Protein AF-H8LLJ4-F1 (afdb_monomer)

Organism: NCBI:txid1105109

Radius of gyration: 16.68 Å; Cα contacts (8 Å, |Δi|>4): 394; chains: 1; bounding box: 49×35×38 Å

Solvent-accessible surface area (backbone atoms only — not comparable to full-atom values): 10011 Å² total; per-residue (Å²): 126,86,85,81,79,80,86,88,78,86,79,82,69,77,76,62,90,46,77,50,79,44,83,41,81,44,58,49,96,88,64,50,70,44,44,60,31,40,39,32,40,38,46,51,51,32,31,36,29,42,66,90,71,47,76,45,59,30,56,53,49,52,27,54,48,69,62,71,56,35,60,67,71,76,48,67,54,71,50,74,42,65,29,21,40,51,88,64,47,71,60,74,82,90,49,89,65,53,33,46,32,46,29,28,38,37,77,15,34,42,31,35,41,37,29,38,28,79,68,47,67,50,87,49,40,79,32,59,19,29,30,58,57,92,90,40,64,27,33,41,50,26,25,17,38,55,48,55,50,51,52,52,50,16,54,76,58,75,33,51,78,46,66,79,43,80,70,78,94,81,46,80,35,85,76,49,109

Nearest PDB structures (foldseek):
  4lq8-assembly1_A  TM=7.332E-01  e=1.056E-06  Rickettsia rickettsii
  4lq8-assembly2_B  TM=7.428E-01  e=1.544E-06  Rickettsia rickettsii

Structure (mmCIF, N/CA/C/O backbone):
data_AF-H8LLJ4-F1
#
_entry.id   AF-H8LLJ4-F1
#
loop_
_atom_site.group_PDB
_atom_site.id
_atom_site.type_symbol
_atom_site.label_atom_id
_atom_site.label_alt_id
_atom_site.label_comp_id
_atom_site.label_asym_id
_atom_site.label_entity_id
_atom_site.label_seq_id
_atom_site.pdbx_PDB_ins_code
_atom_site.Cartn_x
_atom_site.Cartn_y
_atom_site.Cartn_z
_atom_site.occupancy
_atom_site.B_iso_or_equiv
_atom_site.auth_seq_id
_atom_site.auth_comp_id
_atom_site.auth_asym_id
_atom_site.auth_atom_id
_atom_site.pdbx_PDB_model_num
ATOM 1 N N . MET A 1 1 ? -21.063 3.146 9.830 1.00 27.91 1 MET A N 1
ATOM 2 C CA . MET A 1 1 ? -21.845 3.835 8.768 1.00 27.91 1 MET A CA 1
ATOM 3 C C . MET A 1 1 ? -21.549 3.166 7.422 1.00 27.91 1 MET A C 1
ATOM 5 O O . MET A 1 1 ? -20.383 3.081 7.063 1.00 27.91 1 MET A O 1
ATOM 9 N N . ILE A 1 2 ? -22.554 2.618 6.725 1.00 24.45 2 ILE A N 1
ATOM 10 C CA . ILE A 1 2 ? -22.401 2.095 5.352 1.00 24.45 2 ILE A CA 1
ATOM 11 C C . ILE A 1 2 ? -22.453 3.309 4.421 1.00 24.45 2 ILE A C 1
ATOM 13 O O . ILE A 1 2 ? -23.484 3.976 4.357 1.00 24.45 2 ILE A O 1
ATOM 17 N N . PHE A 1 3 ? -21.351 3.643 3.751 1.00 27.77 3 PHE A N 1
ATOM 18 C CA . PHE A 1 3 ? -21.313 4.797 2.852 1.00 27.77 3 PHE A CA 1
ATOM 19 C C . PHE A 1 3 ? -21.836 4.415 1.464 1.00 27.77 3 PHE A C 1
ATOM 21 O O . PHE A 1 3 ? -21.086 3.967 0.603 1.00 27.77 3 PHE A O 1
ATOM 28 N N . ASN A 1 4 ? -23.133 4.637 1.244 1.00 27.48 4 ASN A N 1
ATOM 29 C CA . ASN A 1 4 ? -23.688 4.853 -0.091 1.00 27.48 4 ASN A CA 1
ATOM 30 C C . ASN A 1 4 ? -23.562 6.350 -0.403 1.00 27.48 4 ASN A C 1
ATOM 32 O O . ASN A 1 4 ? -24.359 7.145 0.087 1.00 27.48 4 ASN A O 1
ATOM 36 N N . SER A 1 5 ? -22.558 6.753 -1.184 1.00 31.20 5 SER A N 1
ATOM 37 C CA . SER A 1 5 ? -22.411 8.148 -1.620 1.00 31.20 5 SER A CA 1
ATOM 38 C C . SER A 1 5 ? -22.932 8.312 -3.048 1.00 31.20 5 SER A C 1
ATOM 40 O O . SER A 1 5 ? -22.301 7.888 -4.016 1.00 31.20 5 SER A O 1
ATOM 42 N N . THR A 1 6 ? -24.102 8.940 -3.177 1.00 31.05 6 THR A N 1
ATOM 43 C CA . THR A 1 6 ? -24.534 9.610 -4.408 1.00 31.05 6 THR A CA 1
ATOM 44 C C . THR A 1 6 ? -23.785 10.937 -4.508 1.00 31.05 6 THR A C 1
ATOM 46 O O . THR A 1 6 ? -23.830 11.740 -3.581 1.00 31.05 6 THR A O 1
ATOM 49 N N . GLY A 1 7 ? -23.065 11.133 -5.613 1.00 40.44 7 GLY A N 1
ATOM 50 C CA . GLY A 1 7 ? -22.015 12.137 -5.773 1.00 40.44 7 GLY A CA 1
ATOM 51 C C . GLY A 1 7 ? -22.333 13.584 -5.365 1.00 40.44 7 GLY A C 1
ATOM 52 O O . GLY A 1 7 ? -23.455 14.066 -5.511 1.00 40.44 7 GLY A O 1
ATOM 53 N N . LYS A 1 8 ? -21.237 14.278 -5.008 1.00 34.50 8 LYS A N 1
ATOM 54 C CA . LYS A 1 8 ? -21.055 15.701 -4.640 1.00 34.50 8 LYS A CA 1
ATOM 55 C C . LYS A 1 8 ? -20.985 16.010 -3.139 1.00 34.50 8 LYS A C 1
ATOM 57 O O . LYS A 1 8 ? -21.656 16.913 -2.659 1.00 34.50 8 LYS A O 1
ATOM 62 N N . GLU A 1 9 ? -20.033 15.393 -2.447 1.00 33.62 9 GLU A N 1
ATOM 63 C CA . GLU A 1 9 ? -19.434 15.997 -1.251 1.00 33.62 9 GLU A CA 1
ATOM 64 C C . GLU A 1 9 ? -17.958 16.295 -1.535 1.00 33.62 9 GLU A C 1
ATOM 66 O O . GLU A 1 9 ? -17.176 15.416 -1.903 1.00 33.62 9 GLU A O 1
ATOM 71 N N . LYS A 1 10 ? -17.587 17.578 -1.452 1.00 28.50 10 LYS A N 1
ATOM 72 C CA . LYS A 1 10 ? -16.210 18.048 -1.619 1.00 28.50 10 LYS A CA 1
ATOM 73 C C . LYS A 1 10 ? -15.554 17.998 -0.239 1.00 28.50 10 LYS A C 1
ATOM 75 O O . LYS A 1 10 ? -15.556 18.986 0.487 1.00 28.50 10 LYS A O 1
ATOM 80 N N . PHE A 1 11 ? -15.052 16.828 0.143 1.00 33.53 11 PHE A N 1
ATOM 81 C CA . PHE A 1 11 ? -14.255 16.687 1.358 1.00 33.53 11 PHE A CA 1
ATOM 82 C C . PHE A 1 11 ? -12.934 17.445 1.172 1.00 33.53 11 PHE A C 1
ATOM 84 O O . PHE A 1 11 ? -12.142 17.125 0.284 1.00 33.53 11 PHE A O 1
ATOM 91 N N . ILE A 1 12 ? -12.727 18.495 1.970 1.00 33.72 12 ILE A N 1
ATOM 92 C CA . ILE A 1 12 ? -11.444 19.194 2.063 1.00 33.72 12 ILE A CA 1
ATOM 93 C C . ILE A 1 12 ? -10.602 18.391 3.050 1.00 33.72 12 ILE A C 1
ATOM 95 O O . ILE A 1 12 ? -10.796 18.489 4.257 1.00 33.72 12 ILE A O 1
ATOM 99 N N . PHE A 1 13 ? -9.701 17.559 2.537 1.00 42.31 13 PHE A N 1
ATOM 100 C CA . PHE A 1 13 ? -8.723 16.868 3.372 1.00 42.31 13 PHE A CA 1
ATOM 101 C C . PHE A 1 13 ? -7.589 17.835 3.705 1.00 42.31 13 PHE A C 1
ATOM 103 O O . PHE A 1 13 ? -6.977 18.399 2.797 1.00 42.31 13 PHE A O 1
ATOM 110 N N . SER A 1 14 ? -7.315 18.042 4.991 1.00 48.19 14 SER A N 1
ATOM 111 C CA . SER A 1 14 ? -6.151 18.810 5.430 1.00 48.19 14 SER A CA 1
ATOM 112 C C . SER A 1 14 ? -4.865 18.056 5.094 1.00 48.19 14 SER A C 1
ATOM 114 O O . SER A 1 14 ? -4.798 16.833 5.240 1.00 48.19 14 SER A O 1
ATOM 116 N N . GLU A 1 15 ? -3.840 18.786 4.653 1.00 59.44 15 GLU A N 1
ATOM 117 C CA . GLU A 1 15 ? -2.471 18.268 4.593 1.00 59.44 15 GLU A CA 1
ATOM 118 C C . GLU A 1 15 ? -2.044 17.733 5.971 1.00 59.44 15 GLU A C 1
ATOM 120 O O . GLU A 1 15 ? -2.528 18.225 7.000 1.00 59.44 15 GLU A O 1
ATOM 125 N N . PRO A 1 16 ? -1.172 16.711 6.024 1.00 61.28 16 PRO A N 1
ATOM 126 C CA . PRO A 1 16 ? -0.742 16.146 7.291 1.00 61.28 16 PRO A CA 1
ATOM 127 C C . PRO A 1 16 ? -0.041 17.209 8.135 1.00 61.28 16 PRO A C 1
ATOM 129 O O . PRO A 1 16 ? 0.817 17.948 7.658 1.00 61.28 16 PRO A O 1
ATOM 132 N N . THR A 1 17 ? -0.394 17.266 9.419 1.00 57.59 17 THR A N 1
ATOM 133 C CA . THR A 1 17 ? 0.082 18.305 10.343 1.00 57.59 17 THR A CA 1
ATOM 134 C C . THR A 1 17 ? 1.596 18.241 10.562 1.00 57.59 17 THR A C 1
ATOM 136 O O . THR A 1 17 ? 2.230 19.262 10.834 1.00 57.59 17 THR A O 1
ATOM 139 N N . LYS A 1 18 ? 2.190 17.048 10.429 1.00 62.34 18 LYS A N 1
ATOM 140 C CA . LYS A 1 18 ? 3.635 16.812 10.486 1.00 62.34 18 LYS A CA 1
ATOM 141 C C . LYS A 1 18 ? 4.037 15.736 9.486 1.00 62.34 18 LYS A C 1
ATOM 143 O O . LYS A 1 18 ? 3.425 14.671 9.427 1.00 62.34 18 LYS A O 1
ATOM 148 N N . LEU A 1 19 ? 5.108 16.024 8.750 1.00 73.00 19 LEU A N 1
ATOM 149 C CA . LEU A 1 19 ? 5.713 15.144 7.759 1.00 73.00 19 LEU A CA 1
ATOM 150 C C . LEU A 1 19 ? 7.227 15.111 7.989 1.00 73.00 19 LEU A C 1
ATOM 152 O O . LEU A 1 19 ? 7.894 16.143 7.907 1.00 73.00 19 LEU A O 1
ATOM 156 N N . LYS A 1 20 ? 7.785 13.931 8.275 1.00 76.94 20 LYS A N 1
ATOM 157 C CA . LYS A 1 20 ? 9.242 13.723 8.295 1.00 76.94 20 LYS A CA 1
ATOM 158 C C . LYS A 1 20 ? 9.638 12.870 7.102 1.00 76.94 20 LYS A C 1
ATOM 160 O O . LYS A 1 20 ? 9.210 11.725 7.041 1.00 76.94 20 LYS A O 1
ATOM 165 N N . VAL A 1 21 ? 10.479 13.405 6.218 1.00 77.50 21 VAL A N 1
ATOM 166 C CA . VAL A 1 21 ? 10.919 12.729 4.988 1.00 77.50 21 VAL A CA 1
ATOM 167 C C . VAL A 1 21 ? 12.383 12.312 5.100 1.00 77.50 21 VAL A C 1
ATOM 169 O O . VAL A 1 21 ? 13.238 13.108 5.488 1.00 77.50 21 VAL A O 1
ATOM 172 N N . VAL A 1 22 ? 12.681 11.066 4.741 1.00 76.50 22 VAL A N 1
ATOM 173 C CA . VAL A 1 22 ? 14.039 10.529 4.603 1.00 76.50 22 VAL A CA 1
ATOM 174 C C . VAL A 1 22 ? 14.190 9.951 3.203 1.00 76.50 22 VAL A C 1
ATOM 176 O O . VAL A 1 22 ? 13.377 9.139 2.775 1.00 76.50 22 VAL A O 1
ATOM 179 N N . GLN A 1 23 ? 15.248 10.339 2.497 1.00 79.25 23 GLN A N 1
ATOM 180 C CA . GLN A 1 23 ? 15.573 9.772 1.190 1.00 79.25 23 GLN A CA 1
ATOM 181 C C . GLN A 1 23 ? 16.504 8.574 1.358 1.00 79.25 23 GLN A C 1
ATOM 183 O O . GLN A 1 23 ? 17.473 8.636 2.118 1.00 79.25 23 GLN A O 1
ATOM 188 N N . LYS A 1 24 ? 16.221 7.485 0.645 1.00 77.25 24 LYS A N 1
ATOM 189 C CA . LYS A 1 24 ? 17.065 6.289 0.618 1.00 77.25 24 LYS A CA 1
ATOM 190 C C . LYS A 1 24 ? 17.306 5.868 -0.821 1.00 77.25 24 LYS A C 1
ATOM 192 O O . LYS A 1 24 ? 16.363 5.733 -1.593 1.00 77.25 24 LYS A O 1
ATOM 197 N N . GLU A 1 25 ? 18.563 5.635 -1.174 1.00 78.44 25 GLU A N 1
ATOM 198 C CA . GLU A 1 25 ? 18.873 4.948 -2.424 1.00 78.44 25 GLU A CA 1
ATOM 199 C C . GLU A 1 25 ? 18.547 3.461 -2.285 1.00 78.44 25 GLU A C 1
ATOM 201 O O . GLU A 1 25 ? 18.876 2.835 -1.275 1.00 78.44 25 GLU A O 1
ATOM 206 N N . PHE A 1 26 ? 17.923 2.895 -3.312 1.00 75.31 26 PHE A N 1
ATOM 207 C CA . PHE A 1 26 ? 17.669 1.465 -3.414 1.00 75.31 26 PHE A CA 1
ATOM 208 C C . PHE A 1 26 ? 18.461 0.895 -4.594 1.00 75.31 26 PHE A C 1
ATOM 210 O O . PHE A 1 26 ? 18.468 1.459 -5.694 1.00 75.31 26 PHE A O 1
ATOM 217 N N . LYS A 1 27 ? 19.161 -0.211 -4.330 1.00 76.75 27 LYS A N 1
ATOM 218 C CA . LYS A 1 27 ? 19.989 -0.932 -5.294 1.00 76.75 27 LYS A CA 1
ATOM 219 C C . LYS A 1 27 ? 19.595 -2.407 -5.315 1.00 76.75 27 LYS A C 1
ATOM 221 O O . LYS A 1 27 ? 19.197 -2.929 -4.273 1.00 76.75 27 LYS A O 1
ATOM 226 N N . THR A 1 28 ? 19.730 -3.069 -6.464 1.00 70.44 28 THR A N 1
ATOM 227 C CA . THR A 1 28 ? 19.618 -4.536 -6.532 1.00 70.44 28 THR A CA 1
ATOM 228 C C . THR A 1 28 ? 20.783 -5.204 -5.794 1.00 70.44 28 THR A C 1
ATOM 230 O O . THR A 1 28 ? 21.782 -4.553 -5.477 1.00 70.44 28 THR A O 1
ATOM 233 N N . GLU A 1 29 ? 20.694 -6.516 -5.555 1.00 72.56 29 GLU A N 1
ATOM 234 C CA . GLU A 1 29 ? 21.812 -7.314 -5.016 1.00 72.56 29 GLU A CA 1
ATOM 235 C C . GLU A 1 29 ? 23.070 -7.215 -5.894 1.00 72.56 29 GLU A C 1
ATOM 237 O O . GLU A 1 29 ? 24.187 -7.179 -5.383 1.00 72.56 29 GLU A O 1
ATOM 242 N N . ASN A 1 30 ? 22.880 -7.051 -7.206 1.00 71.81 30 ASN A N 1
ATOM 243 C CA . ASN A 1 30 ? 23.941 -6.850 -8.194 1.00 71.81 30 ASN A CA 1
ATOM 244 C C . ASN A 1 30 ? 24.505 -5.411 -8.198 1.00 71.81 30 ASN A C 1
ATOM 246 O O . ASN A 1 30 ? 25.389 -5.090 -8.989 1.00 71.81 30 ASN A O 1
ATOM 250 N N . GLY A 1 31 ? 24.007 -4.527 -7.326 1.00 70.56 31 GLY A N 1
ATOM 251 C CA . GLY A 1 31 ? 24.512 -3.166 -7.134 1.00 70.56 31 GLY A CA 1
ATOM 252 C C . GLY A 1 31 ? 23.920 -2.101 -8.063 1.00 70.56 31 GLY A C 1
ATOM 253 O O . GLY A 1 31 ? 24.297 -0.932 -7.938 1.00 70.56 31 GLY A O 1
ATOM 254 N N . TYR A 1 32 ? 22.977 -2.455 -8.944 1.00 71.25 32 TYR A N 1
ATOM 255 C CA . TYR A 1 32 ? 22.340 -1.502 -9.859 1.00 71.25 32 TYR A CA 1
ATOM 256 C C . TYR A 1 32 ? 21.449 -0.524 -9.106 1.00 71.25 32 TYR A C 1
ATOM 258 O O . TYR A 1 32 ? 20.579 -0.936 -8.337 1.00 71.25 32 TYR A O 1
ATOM 266 N N . LYS A 1 33 ? 21.644 0.777 -9.341 1.00 73.81 33 LYS A N 1
ATOM 267 C CA . LYS A 1 33 ? 20.832 1.828 -8.728 1.00 73.81 33 LYS A CA 1
ATOM 268 C C . LYS A 1 33 ? 19.459 1.859 -9.386 1.00 73.81 33 LYS A C 1
ATOM 270 O O . LYS A 1 33 ? 19.292 2.326 -10.499 1.00 73.81 33 LYS A O 1
ATOM 275 N N . CYS A 1 34 ? 18.465 1.395 -8.647 1.00 71.25 34 CYS A N 1
ATOM 276 C CA . CYS A 1 34 ? 17.094 1.333 -9.131 1.00 71.25 34 CYS A CA 1
ATOM 277 C C . CYS A 1 34 ? 16.368 2.671 -8.938 1.00 71.25 34 CYS A C 1
ATOM 279 O O . CYS A 1 34 ? 15.486 3.015 -9.713 1.00 71.25 34 CYS A O 1
ATOM 281 N N . GLY A 1 35 ? 16.744 3.455 -7.923 1.00 77.75 35 GLY A N 1
ATOM 282 C CA . GLY A 1 35 ? 16.206 4.800 -7.731 1.00 77.75 35 GLY A CA 1
ATOM 283 C C . GLY A 1 35 ? 16.275 5.292 -6.290 1.00 77.75 35 GLY A C 1
ATOM 284 O O . GLY A 1 35 ? 17.013 4.754 -5.460 1.00 77.75 35 GLY A O 1
ATOM 285 N N . ILE A 1 36 ? 15.505 6.345 -6.011 1.00 82.19 36 ILE A N 1
ATOM 286 C CA . ILE A 1 36 ? 15.365 6.945 -4.682 1.00 82.19 36 ILE A CA 1
ATOM 287 C C . ILE A 1 36 ? 13.972 6.624 -4.158 1.00 82.19 36 ILE A C 1
ATOM 289 O O . ILE A 1 36 ? 12.975 6.881 -4.827 1.00 82.19 36 ILE A O 1
ATOM 293 N N . VAL A 1 37 ? 13.920 6.091 -2.946 1.00 84.19 37 VAL A N 1
ATOM 294 C CA . VAL A 1 37 ? 12.689 5.861 -2.199 1.00 84.19 37 VAL A CA 1
ATOM 295 C C . VAL A 1 37 ? 12.576 6.934 -1.123 1.00 84.19 37 VAL A C 1
ATOM 297 O O . VAL A 1 37 ? 13.537 7.188 -0.388 1.00 84.19 37 VAL A O 1
ATOM 300 N N . LEU A 1 38 ? 11.411 7.568 -1.027 1.00 84.81 38 LEU A N 1
ATOM 301 C CA . LEU A 1 38 ? 11.101 8.513 0.040 1.00 84.81 38 LEU A CA 1
ATOM 302 C C . LEU A 1 38 ? 10.369 7.772 1.152 1.00 84.81 38 LEU A C 1
ATOM 304 O O . LEU A 1 38 ? 9.368 7.104 0.915 1.00 84.81 38 LEU A O 1
ATOM 308 N N . GLU A 1 39 ? 10.881 7.885 2.366 1.00 86.44 39 GLU A N 1
ATOM 309 C CA . GLU A 1 39 ? 10.244 7.373 3.568 1.00 86.44 39 GLU A CA 1
ATOM 310 C C . GLU A 1 39 ? 9.682 8.535 4.372 1.00 86.44 39 GLU A C 1
ATOM 312 O O . GLU A 1 39 ? 10.423 9.397 4.840 1.00 86.44 39 GLU A O 1
ATOM 317 N N . GLU A 1 40 ? 8.372 8.527 4.550 1.00 88.06 40 GLU A N 1
ATOM 318 C CA . GLU A 1 40 ? 7.615 9.546 5.250 1.00 88.06 40 GLU A CA 1
ATOM 319 C C . GLU A 1 40 ? 7.053 8.980 6.552 1.00 88.06 40 GLU A C 1
ATOM 321 O O . GLU A 1 40 ? 6.558 7.854 6.593 1.00 88.06 40 GLU A O 1
ATOM 326 N N . THR A 1 41 ? 7.106 9.754 7.631 1.00 88.56 41 THR A N 1
ATOM 327 C CA . THR A 1 41 ? 6.278 9.515 8.823 1.00 88.56 41 THR A CA 1
ATOM 328 C C . THR A 1 41 ? 5.184 10.569 8.860 1.00 88.56 41 THR A C 1
ATOM 330 O O . THR A 1 41 ? 5.498 11.761 8.849 1.00 88.56 41 THR A O 1
ATOM 333 N N . ILE A 1 42 ? 3.930 10.116 8.858 1.00 88.25 42 ILE A N 1
ATOM 334 C CA . ILE A 1 42 ? 2.733 10.939 8.677 1.00 88.25 42 ILE A CA 1
ATOM 335 C C . ILE A 1 42 ? 1.819 10.769 9.890 1.00 88.25 42 ILE A C 1
ATOM 337 O O . ILE A 1 42 ? 1.488 9.644 10.270 1.00 88.25 42 ILE A O 1
ATOM 341 N N . GLU A 1 43 ? 1.388 11.881 10.478 1.00 87.75 43 GLU A N 1
ATOM 342 C CA . GLU A 1 43 ? 0.366 11.912 11.531 1.00 87.75 43 GLU A CA 1
ATOM 343 C C . GLU A 1 43 ? -1.038 11.754 10.917 1.00 87.75 43 GLU A C 1
ATOM 345 O O . GLU A 1 43 ? -1.372 12.438 9.950 1.00 87.75 43 GLU A O 1
ATOM 350 N N . ALA A 1 44 ? -1.851 10.836 11.450 1.00 82.00 44 ALA A N 1
ATOM 351 C CA . ALA A 1 44 ? -3.169 10.485 10.904 1.00 82.00 44 ALA A CA 1
ATOM 352 C C . ALA A 1 44 ? -4.313 10.551 11.930 1.00 82.00 44 ALA A C 1
ATOM 354 O O . ALA A 1 44 ? -5.457 10.700 11.519 1.00 82.00 44 ALA A O 1
ATOM 355 N N . SER A 1 45 ? -4.018 10.433 13.234 1.00 84.94 45 SER A N 1
ATOM 356 C CA . SER A 1 45 ? -4.984 10.528 14.352 1.00 84.94 45 SER A CA 1
ATOM 357 C C . SER A 1 45 ? -6.308 9.758 14.182 1.00 84.94 45 SER A C 1
ATOM 359 O O . SER A 1 45 ? -7.343 10.126 14.723 1.00 84.94 45 SER A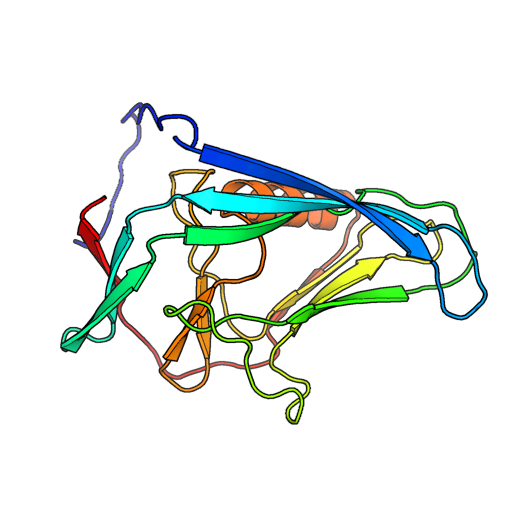 O 1
ATOM 361 N N . LEU A 1 46 ? -6.267 8.603 13.520 1.00 89.12 46 LEU A N 1
ATOM 362 C CA . LEU A 1 46 ? -7.442 7.788 13.221 1.00 89.12 46 LEU A CA 1
ATOM 363 C C . LEU A 1 46 ? -7.905 6.954 14.414 1.00 89.12 46 LEU A C 1
ATOM 365 O O . LEU A 1 46 ? -7.102 6.267 15.050 1.00 89.12 46 LEU A O 1
ATOM 369 N N . THR A 1 47 ? -9.218 6.904 14.648 1.00 91.44 47 THR A N 1
ATOM 370 C CA . THR A 1 47 ? -9.844 5.920 15.544 1.00 91.44 47 THR A CA 1
ATOM 371 C C . THR A 1 47 ? -10.818 5.037 14.772 1.00 91.44 47 THR A C 1
ATOM 373 O O . THR A 1 47 ? -11.805 5.509 14.216 1.00 91.44 47 THR A O 1
ATOM 376 N N . LEU A 1 48 ? -10.560 3.731 14.767 1.00 92.44 48 LEU A N 1
ATOM 377 C CA . LEU A 1 48 ? -11.290 2.721 14.004 1.00 92.44 48 LEU A CA 1
ATOM 378 C C . LEU A 1 48 ? -11.857 1.652 14.943 1.00 92.44 48 LEU A C 1
ATOM 380 O O . LEU A 1 48 ? -11.295 1.379 16.004 1.00 92.44 48 LEU A O 1
ATOM 384 N N . ARG A 1 49 ? -12.945 1.000 14.541 1.00 91.25 49 ARG A N 1
ATOM 385 C CA . ARG A 1 49 ? -13.499 -0.187 15.196 1.00 91.25 49 ARG A CA 1
ATOM 386 C C . ARG A 1 49 ? -13.494 -1.358 14.226 1.00 91.25 49 ARG A C 1
ATOM 388 O O . ARG A 1 49 ? -14.126 -1.288 13.179 1.00 91.25 49 ARG A O 1
ATOM 395 N N . LEU A 1 50 ? -12.816 -2.435 14.606 1.00 90.00 50 LEU A N 1
ATOM 396 C CA . LEU A 1 50 ? -12.783 -3.701 13.880 1.00 90.00 50 LEU A CA 1
ATOM 397 C C . LEU A 1 50 ? -13.797 -4.683 14.484 1.00 90.00 50 LEU A C 1
ATOM 399 O O . LEU A 1 50 ? -13.848 -4.867 15.708 1.00 90.00 50 LEU A O 1
ATOM 403 N N . ASN A 1 51 ? -14.591 -5.324 13.624 1.00 88.69 51 ASN A N 1
ATOM 404 C CA . ASN A 1 51 ? -15.546 -6.386 13.954 1.00 88.69 51 ASN A CA 1
ATOM 405 C C . ASN A 1 51 ? -16.500 -6.020 15.100 1.00 88.69 51 ASN A C 1
ATOM 407 O O . ASN A 1 51 ? -16.784 -6.839 15.974 1.00 88.69 51 ASN A O 1
ATOM 411 N N . ASN A 1 52 ? -16.944 -4.758 15.131 1.00 86.38 52 ASN A N 1
ATOM 412 C CA . ASN A 1 52 ? -17.819 -4.180 16.159 1.00 86.38 52 ASN A CA 1
ATOM 413 C C . ASN A 1 52 ? -17.314 -4.323 17.610 1.00 86.38 52 ASN A C 1
ATOM 415 O O . ASN A 1 52 ? -18.084 -4.138 18.550 1.00 86.38 52 ASN A O 1
ATOM 419 N N . LYS A 1 53 ? -16.031 -4.648 17.814 1.00 86.38 53 LYS A N 1
ATOM 420 C CA . LYS A 1 53 ? -15.483 -4.988 19.136 1.00 86.38 53 LYS A CA 1
ATOM 421 C C . LYS A 1 53 ? -14.207 -4.226 19.446 1.00 86.38 53 LYS A C 1
ATOM 423 O O . LYS A 1 53 ? -14.119 -3.560 20.473 1.00 86.38 53 LYS A O 1
ATOM 428 N N . ARG A 1 54 ? -13.205 -4.320 18.573 1.00 88.81 54 ARG A N 1
ATOM 429 C CA . ARG A 1 54 ? -11.860 -3.834 18.880 1.00 88.81 54 ARG A CA 1
ATOM 430 C C . ARG A 1 54 ? -11.676 -2.405 18.404 1.00 88.81 54 ARG A C 1
ATOM 432 O O . ARG A 1 54 ? -11.773 -2.146 17.211 1.00 88.81 54 ARG A O 1
ATOM 439 N N . ILE A 1 55 ? -11.367 -1.501 19.328 1.00 90.81 55 ILE A N 1
ATOM 440 C CA . ILE A 1 55 ? -10.988 -0.127 18.995 1.00 90.81 55 ILE A CA 1
ATOM 441 C C . ILE A 1 55 ? -9.493 -0.089 18.698 1.00 90.81 55 ILE A C 1
ATOM 443 O O . ILE A 1 55 ? -8.678 -0.569 19.484 1.00 90.81 55 ILE A O 1
ATOM 447 N N . VAL A 1 56 ? -9.146 0.503 17.564 1.00 89.94 56 VAL A N 1
ATOM 448 C CA . VAL A 1 56 ? -7.783 0.667 17.080 1.00 89.94 56 VAL A CA 1
ATOM 449 C C . VAL A 1 56 ? -7.530 2.151 16.863 1.00 89.94 56 VAL A C 1
ATOM 451 O O . VAL A 1 56 ? -8.338 2.832 16.238 1.00 89.94 56 VAL A O 1
ATOM 454 N N . LYS A 1 57 ? -6.415 2.658 17.391 1.00 90.81 57 LYS A N 1
ATOM 455 C CA . LYS A 1 57 ? -6.009 4.056 17.226 1.00 90.81 57 LYS A CA 1
ATOM 456 C C . LYS A 1 57 ? -4.699 4.112 16.459 1.00 90.81 57 LYS A C 1
ATOM 458 O O . LYS A 1 57 ? -3.731 3.502 16.899 1.00 90.81 57 LYS A O 1
ATOM 463 N N . ILE A 1 58 ? -4.670 4.852 15.358 1.00 88.94 58 ILE A N 1
ATOM 464 C CA . ILE A 1 58 ? -3.480 5.052 14.532 1.00 88.94 58 ILE A CA 1
ATOM 465 C C . ILE A 1 58 ? -3.112 6.527 14.616 1.00 88.94 58 ILE A C 1
ATOM 467 O O . ILE A 1 58 ? -3.727 7.371 13.972 1.00 88.94 58 ILE A O 1
ATOM 471 N N . LYS A 1 59 ? -2.122 6.839 15.451 1.00 88.25 59 LYS A N 1
ATOM 472 C CA . LYS A 1 59 ? -1.646 8.217 15.638 1.00 88.25 59 LYS A CA 1
ATOM 473 C C . LYS A 1 59 ? -0.780 8.667 14.471 1.00 88.25 59 LYS A C 1
ATOM 475 O O . LYS A 1 59 ? -0.980 9.747 13.932 1.00 88.25 59 LYS A O 1
ATOM 480 N N . GLU A 1 60 ? 0.140 7.806 14.064 1.00 89.62 60 GLU A N 1
ATOM 481 C CA . GLU A 1 60 ? 1.068 8.033 12.967 1.00 89.62 60 GLU A CA 1
ATOM 482 C C . GLU A 1 60 ? 1.304 6.732 12.204 1.00 89.62 60 GLU A C 1
ATOM 484 O O . GLU A 1 60 ? 1.054 5.637 12.716 1.00 89.62 60 GLU A O 1
ATOM 489 N N . PHE A 1 61 ? 1.801 6.849 10.980 1.00 89.44 61 PHE A N 1
ATOM 490 C CA . PHE A 1 61 ? 2.209 5.708 10.176 1.00 89.44 61 PHE A CA 1
ATOM 491 C C . PHE A 1 61 ? 3.390 6.065 9.274 1.00 89.44 61 PHE A C 1
ATOM 493 O O . PHE A 1 61 ? 3.721 7.232 9.062 1.00 89.44 61 PHE A O 1
ATOM 500 N N . ARG A 1 62 ? 4.034 5.027 8.740 1.00 89.00 62 ARG A N 1
ATOM 501 C CA . ARG A 1 62 ? 5.107 5.154 7.754 1.00 89.00 62 ARG A CA 1
ATOM 502 C C . ARG A 1 62 ? 4.523 5.022 6.350 1.00 89.00 62 ARG A C 1
ATOM 504 O O . ARG A 1 62 ? 3.841 4.038 6.085 1.00 89.00 62 ARG A O 1
ATOM 511 N N . SER A 1 63 ? 4.852 5.943 5.454 1.00 90.31 63 SER A N 1
ATOM 512 C CA . SER A 1 63 ? 4.521 5.879 4.030 1.00 90.31 63 SER A CA 1
ATOM 513 C C . SER A 1 63 ? 5.802 5.829 3.202 1.00 90.31 63 SER A C 1
ATOM 515 O O . SER A 1 63 ? 6.729 6.597 3.437 1.00 90.31 63 SER A O 1
ATOM 517 N N . MET A 1 64 ? 5.881 4.899 2.259 1.00 89.56 64 MET A N 1
ATOM 518 C CA . MET A 1 64 ? 7.009 4.730 1.350 1.00 89.56 64 MET A CA 1
ATOM 519 C C . MET A 1 64 ? 6.580 5.116 -0.057 1.00 89.56 64 MET A C 1
ATOM 521 O O . MET A 1 64 ? 5.660 4.515 -0.603 1.00 89.56 64 MET A O 1
ATOM 525 N N . ILE A 1 65 ? 7.272 6.076 -0.658 1.00 89.31 65 ILE A N 1
ATOM 526 C CA . ILE A 1 65 ? 7.075 6.475 -2.050 1.00 89.31 65 ILE A CA 1
ATOM 527 C C . ILE A 1 65 ? 8.245 5.920 -2.853 1.00 89.31 65 ILE A C 1
ATOM 529 O O . ILE A 1 65 ? 9.393 6.319 -2.655 1.00 89.31 65 ILE A O 1
ATOM 533 N N . VAL A 1 66 ? 7.948 4.972 -3.733 1.00 87.44 66 VAL A N 1
ATOM 534 C CA . VAL A 1 66 ? 8.907 4.329 -4.634 1.00 87.44 66 VAL A CA 1
ATOM 535 C C . VAL A 1 66 ? 8.850 4.978 -6.027 1.00 87.44 66 VAL A C 1
ATOM 537 O O . VAL A 1 66 ? 7.838 5.590 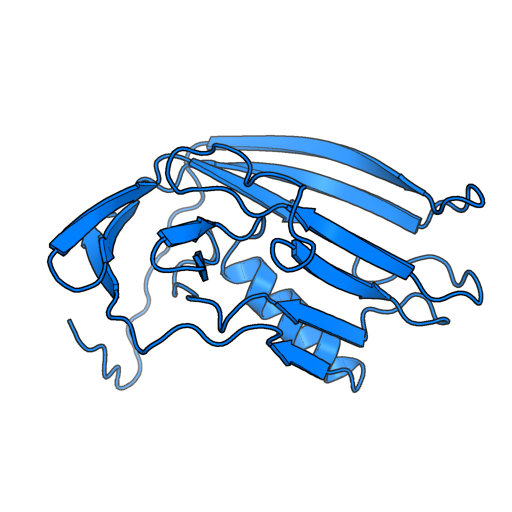-6.379 1.00 87.44 66 VAL A O 1
ATOM 540 N N . PRO A 1 67 ? 9.921 4.891 -6.830 1.00 85.94 67 PRO A N 1
ATOM 541 C CA . PRO A 1 67 ? 9.904 5.419 -8.192 1.00 85.94 67 PRO A CA 1
ATOM 542 C C . PRO A 1 67 ? 8.947 4.619 -9.085 1.00 85.94 67 PRO A C 1
ATOM 544 O O . PRO A 1 67 ? 8.859 3.404 -8.963 1.00 85.94 67 PRO A O 1
ATOM 547 N N . ASP A 1 68 ? 8.266 5.262 -10.028 1.00 83.44 68 ASP A N 1
ATOM 548 C CA . ASP A 1 68 ? 7.368 4.550 -10.960 1.00 83.44 68 ASP A CA 1
ATOM 549 C C . ASP A 1 68 ? 8.099 3.778 -12.050 1.00 83.44 68 ASP A C 1
ATOM 551 O O . ASP A 1 68 ? 7.582 2.816 -12.623 1.00 83.44 68 ASP A O 1
ATOM 555 N N . THR A 1 69 ? 9.306 4.244 -12.344 1.00 83.94 69 THR A N 1
ATOM 556 C CA . THR A 1 69 ? 10.209 3.676 -13.330 1.00 83.94 69 THR A CA 1
ATOM 557 C C . THR A 1 69 ? 11.615 3.670 -12.763 1.00 83.94 69 THR A C 1
ATOM 559 O O . THR A 1 69 ? 12.041 4.655 -12.155 1.00 83.94 69 THR A O 1
ATOM 562 N N . THR A 1 70 ? 12.343 2.596 -13.003 1.00 83.38 70 THR A N 1
ATOM 563 C CA . THR A 1 70 ? 13.764 2.467 -12.693 1.00 83.38 70 THR A CA 1
ATOM 564 C C . THR A 1 70 ? 14.575 2.421 -13.979 1.00 83.38 70 THR A C 1
ATOM 566 O O . THR A 1 70 ? 14.014 2.421 -15.076 1.00 83.38 70 THR A O 1
ATOM 569 N N . GLU A 1 71 ? 15.900 2.388 -13.857 1.00 79.00 71 GLU A N 1
ATOM 570 C CA . GLU A 1 71 ? 16.750 2.016 -14.989 1.00 79.00 71 GLU A CA 1
ATOM 571 C C . GLU A 1 71 ? 16.329 0.634 -15.521 1.00 79.00 71 GLU A C 1
ATOM 573 O O . GLU A 1 71 ? 15.913 -0.233 -14.744 1.00 79.00 71 GLU A O 1
ATOM 578 N N . ASP A 1 72 ? 16.408 0.453 -16.841 1.00 78.94 72 ASP A N 1
ATOM 579 C CA . ASP A 1 72 ? 16.256 -0.856 -17.475 1.00 78.94 72 ASP A CA 1
ATOM 580 C C . ASP A 1 72 ? 17.490 -1.685 -17.117 1.00 78.94 72 ASP A C 1
ATOM 582 O O . ASP A 1 72 ? 18.592 -1.463 -17.624 1.00 78.94 72 ASP A O 1
ATOM 586 N N . THR A 1 73 ? 17.309 -2.596 -16.169 1.00 72.94 73 THR A N 1
ATOM 587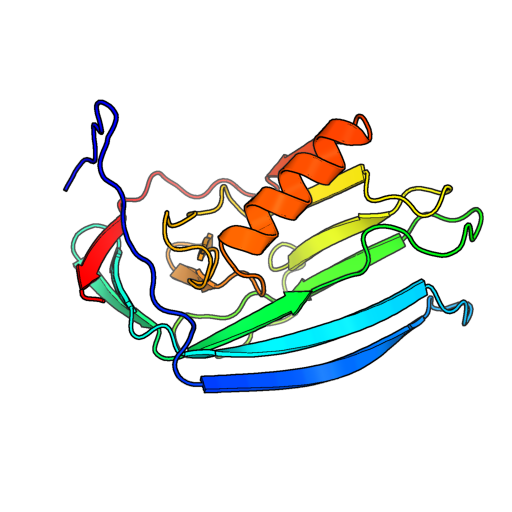 C CA . THR A 1 73 ? 18.354 -3.516 -15.719 1.00 72.94 73 THR A CA 1
ATOM 588 C C . THR A 1 73 ? 18.353 -4.815 -16.526 1.00 72.94 73 THR A C 1
ATOM 590 O O . THR A 1 73 ? 19.200 -5.673 -16.288 1.00 72.94 73 THR A O 1
ATOM 593 N N . GLY A 1 74 ? 17.392 -5.010 -17.440 1.00 80.44 74 GLY A N 1
ATOM 594 C CA . GLY A 1 74 ? 17.108 -6.293 -18.087 1.00 80.44 74 GLY A CA 1
ATOM 595 C C . GLY A 1 74 ? 16.566 -7.375 -17.139 1.00 80.44 74 GLY A C 1
ATOM 596 O O . GLY A 1 74 ? 16.260 -8.487 -17.581 1.00 80.44 74 GLY A O 1
ATOM 597 N N . GLU A 1 75 ? 16.411 -7.063 -15.850 1.00 82.81 75 GLU A N 1
ATOM 598 C CA . GLU A 1 75 ? 16.018 -7.978 -14.779 1.00 82.81 75 GLU A CA 1
ATOM 599 C C . GLU A 1 75 ? 14.695 -7.540 -14.141 1.00 82.81 75 GLU A C 1
ATOM 601 O O . GLU A 1 75 ? 14.320 -6.372 -14.161 1.00 82.81 75 GLU A O 1
ATOM 606 N N . THR A 1 76 ? 13.971 -8.489 -13.553 1.00 88.31 76 THR A N 1
ATOM 607 C CA . THR A 1 76 ? 12.802 -8.193 -12.712 1.00 88.31 76 THR A CA 1
ATOM 608 C C . THR A 1 76 ? 13.214 -8.154 -11.251 1.00 88.31 76 THR A C 1
ATOM 610 O O . THR A 1 76 ? 14.032 -8.974 -10.830 1.00 88.31 76 THR A O 1
ATOM 613 N N . PHE A 1 77 ? 12.606 -7.282 -10.455 1.00 85.62 77 PHE A N 1
ATOM 614 C CA . PHE A 1 77 ? 12.858 -7.239 -9.016 1.00 85.62 77 PHE A CA 1
ATOM 615 C C . PHE A 1 77 ? 11.625 -6.786 -8.232 1.00 85.62 77 PHE A C 1
ATOM 617 O O . PHE A 1 77 ? 10.740 -6.108 -8.756 1.00 85.62 77 PHE A O 1
ATOM 624 N N . ASP A 1 78 ? 11.615 -7.138 -6.947 1.00 87.62 78 ASP A N 1
ATOM 625 C CA . ASP A 1 78 ? 10.569 -6.773 -5.997 1.00 87.62 78 ASP A CA 1
ATOM 626 C C . ASP A 1 78 ? 11.108 -5.850 -4.906 1.00 87.62 78 ASP A C 1
ATOM 628 O O . ASP A 1 78 ? 12.137 -6.120 -4.284 1.00 87.62 78 ASP A O 1
ATOM 632 N N . ILE A 1 79 ? 10.335 -4.819 -4.574 1.00 86.31 79 ILE A N 1
ATOM 633 C CA . ILE A 1 79 ? 10.460 -4.114 -3.299 1.00 86.31 79 ILE A CA 1
ATOM 634 C C . ILE A 1 79 ? 9.452 -4.729 -2.330 1.00 86.31 79 ILE A C 1
ATOM 636 O O . ILE A 1 79 ? 8.243 -4.617 -2.521 1.00 86.31 79 ILE A O 1
ATOM 640 N N . SER A 1 80 ? 9.952 -5.364 -1.268 1.00 87.25 80 SER A N 1
ATOM 641 C CA . SER A 1 80 ? 9.127 -5.951 -0.205 1.00 87.25 80 SER A CA 1
ATOM 642 C C . SER A 1 80 ? 9.083 -5.033 1.014 1.00 87.25 80 SER A C 1
ATOM 644 O O . SER A 1 80 ? 10.093 -4.821 1.688 1.00 87.25 80 SER A O 1
ATOM 646 N N . LEU A 1 81 ? 7.904 -4.499 1.326 1.00 87.25 81 LEU A N 1
ATOM 647 C CA . LEU A 1 81 ? 7.697 -3.582 2.441 1.00 87.25 81 LEU A CA 1
ATOM 648 C C . LEU A 1 81 ? 6.900 -4.262 3.559 1.00 87.25 81 LEU A C 1
ATOM 650 O O . LEU A 1 81 ? 5.787 -4.738 3.346 1.00 87.25 81 LEU A O 1
ATOM 654 N N . ILE A 1 82 ? 7.483 -4.293 4.760 1.00 86.81 82 ILE A N 1
ATOM 655 C CA . ILE A 1 82 ? 6.895 -4.938 5.943 1.00 86.81 82 ILE A CA 1
ATOM 656 C C . ILE A 1 82 ? 5.683 -4.140 6.430 1.00 86.81 82 ILE A C 1
ATOM 658 O O . ILE A 1 82 ? 5.780 -2.925 6.632 1.00 86.81 82 ILE A O 1
ATOM 662 N N . LEU A 1 83 ? 4.574 -4.840 6.667 1.00 87.06 83 LEU A N 1
ATOM 663 C CA . LEU A 1 83 ? 3.394 -4.296 7.333 1.00 87.06 83 LEU A CA 1
ATOM 664 C C . LEU A 1 83 ? 3.670 -3.978 8.808 1.00 87.06 83 LEU A C 1
ATOM 666 O O . LEU A 1 83 ? 4.435 -4.668 9.490 1.00 87.06 83 LEU A O 1
ATOM 670 N N . LYS A 1 84 ? 2.991 -2.953 9.323 1.00 85.75 84 LYS A N 1
ATOM 671 C CA . LYS A 1 84 ? 3.035 -2.601 10.745 1.00 85.75 84 LYS A CA 1
ATOM 672 C C . LYS A 1 84 ? 1.690 -2.833 11.411 1.00 85.75 84 LYS A C 1
ATOM 674 O O . LYS A 1 84 ? 0.644 -2.533 10.834 1.00 85.75 84 LYS A O 1
ATOM 679 N N . TYR A 1 85 ? 1.724 -3.300 12.652 1.00 83.25 85 TYR A N 1
ATOM 680 C CA . TYR A 1 85 ? 0.559 -3.270 13.526 1.00 83.25 85 TYR A CA 1
ATOM 681 C C . TYR A 1 85 ? 0.124 -1.827 13.797 1.00 83.25 85 TYR A C 1
ATOM 683 O O . TYR A 1 85 ? 0.856 -0.866 13.549 1.00 83.25 85 TYR A O 1
ATOM 691 N N . SER A 1 86 ? -1.087 -1.667 14.319 1.00 74.75 86 SER A N 1
ATOM 692 C CA . SER A 1 86 ? -1.658 -0.354 14.627 1.00 74.75 86 SER A CA 1
ATOM 693 C C . SER A 1 86 ? -0.888 0.455 15.671 1.00 74.75 86 SER A C 1
ATOM 695 O O . SER A 1 86 ? -1.021 1.672 15.720 1.00 74.75 86 SER A O 1
ATOM 697 N N . ASP A 1 87 ? -0.108 -0.212 16.519 1.00 74.69 87 ASP A N 1
ATOM 698 C CA . ASP A 1 87 ? 0.791 0.418 17.491 1.00 74.69 87 ASP A CA 1
ATOM 699 C C . ASP A 1 87 ? 2.138 0.850 16.872 1.00 74.69 87 ASP A C 1
ATOM 701 O O . ASP A 1 87 ? 2.991 1.401 17.564 1.00 74.69 87 ASP A O 1
ATOM 705 N N . GLY A 1 88 ? 2.337 0.610 15.571 1.00 74.12 88 GLY A N 1
ATOM 706 C CA . GLY A 1 88 ? 3.557 0.930 14.836 1.00 74.12 88 GLY A CA 1
ATOM 707 C C . GLY A 1 88 ? 4.649 -0.142 14.906 1.00 74.12 88 GLY A C 1
ATOM 708 O O . GLY A 1 88 ? 5.693 0.034 14.259 1.00 74.12 88 GLY A O 1
ATOM 709 N N . ALA A 1 89 ? 4.428 -1.245 15.634 1.00 79.38 89 ALA A N 1
ATOM 710 C CA . ALA A 1 89 ? 5.358 -2.364 15.698 1.00 79.38 89 ALA A CA 1
ATOM 711 C C . ALA A 1 89 ? 5.425 -3.102 14.352 1.00 79.38 89 ALA A C 1
ATOM 713 O O . ALA A 1 89 ? 4.419 -3.297 13.667 1.00 79.38 89 ALA A O 1
ATOM 714 N N . ASN A 1 90 ? 6.629 -3.529 13.964 1.00 77.06 90 ASN A N 1
ATOM 715 C CA . ASN A 1 90 ? 6.802 -4.352 12.769 1.00 77.06 90 ASN A CA 1
ATOM 716 C C . ASN A 1 90 ? 6.221 -5.749 13.009 1.00 77.06 90 ASN A C 1
ATOM 718 O O . ASN A 1 90 ? 6.421 -6.326 14.080 1.00 77.06 90 ASN A O 1
ATOM 722 N N . MET A 1 91 ? 5.585 -6.326 11.990 1.00 73.94 91 MET A N 1
ATOM 723 C CA . MET A 1 91 ? 5.220 -7.740 12.032 1.00 73.94 91 MET A CA 1
ATOM 724 C C . MET A 1 91 ? 6.469 -8.647 12.057 1.00 73.94 91 MET A C 1
ATOM 726 O O . MET A 1 91 ? 7.503 -8.291 11.476 1.00 73.94 91 MET A O 1
ATOM 730 N N . PRO A 1 92 ? 6.412 -9.819 12.723 1.00 70.19 92 PRO A N 1
ATOM 731 C CA . PRO A 1 92 ? 7.528 -10.761 12.750 1.00 70.19 92 PRO A CA 1
ATOM 732 C C . PRO A 1 92 ? 7.896 -11.215 11.332 1.00 70.19 92 PRO A C 1
ATOM 734 O O . PRO A 1 92 ? 7.050 -11.716 10.599 1.00 70.19 92 PRO A O 1
ATOM 737 N N . LYS A 1 93 ? 9.178 -11.112 10.959 1.00 63.34 93 LYS A N 1
ATOM 738 C CA . LYS A 1 93 ? 9.692 -11.480 9.619 1.00 63.34 93 LYS A CA 1
ATOM 739 C C . LYS A 1 93 ? 9.559 -12.971 9.259 1.00 63.34 93 LYS A C 1
ATOM 741 O O . LYS A 1 93 ? 9.923 -13.352 8.154 1.00 63.34 93 LYS A O 1
ATOM 746 N N . ALA A 1 94 ? 9.103 -13.810 10.188 1.00 59.34 94 ALA A N 1
ATOM 747 C CA . ALA A 1 94 ? 9.078 -15.264 10.048 1.00 59.34 94 ALA A CA 1
ATOM 748 C C . ALA A 1 94 ? 8.004 -15.791 9.079 1.00 59.34 94 ALA A C 1
ATOM 750 O O . ALA A 1 94 ? 8.011 -16.981 8.785 1.00 59.34 94 ALA A O 1
ATOM 751 N N . ASP A 1 95 ? 7.098 -14.945 8.580 1.00 62.22 95 ASP A N 1
ATOM 752 C CA . ASP A 1 95 ? 6.092 -15.365 7.605 1.00 62.22 95 ASP A CA 1
ATOM 753 C C . ASP A 1 95 ? 6.085 -14.423 6.379 1.00 62.22 95 ASP A C 1
ATOM 755 O O . ASP A 1 95 ? 6.050 -13.196 6.451 1.00 62.22 95 ASP A O 1
ATOM 759 N N . SER A 1 96 ? 6.316 -15.010 5.206 1.00 55.12 96 SER A N 1
ATOM 760 C CA . SER A 1 96 ? 6.576 -14.297 3.953 1.00 55.12 96 SER A CA 1
ATOM 761 C C . SER A 1 96 ? 5.316 -13.675 3.341 1.00 55.12 96 SER A C 1
ATOM 763 O O . SER A 1 96 ? 5.423 -12.954 2.345 1.00 55.12 96 SER A O 1
ATOM 765 N N . ALA A 1 97 ? 4.141 -13.899 3.942 1.00 59.44 97 ALA A N 1
ATOM 766 C CA . ALA A 1 97 ? 2.873 -13.310 3.526 1.00 59.44 97 ALA A CA 1
ATOM 767 C C . ALA A 1 97 ? 2.647 -11.882 4.069 1.00 59.44 97 ALA A C 1
ATOM 769 O O . ALA A 1 97 ? 1.679 -11.240 3.683 1.00 59.44 97 ALA A O 1
ATOM 770 N N . PHE A 1 98 ? 3.530 -11.341 4.919 1.00 73.25 98 PHE A N 1
ATOM 771 C CA . PHE A 1 98 ? 3.350 -10.033 5.584 1.00 73.25 98 PHE A CA 1
ATOM 772 C C . PHE A 1 98 ? 3.908 -8.817 4.828 1.00 73.25 98 PHE A C 1
ATOM 774 O O . PHE A 1 98 ? 4.245 -7.798 5.444 1.00 73.25 98 PHE A O 1
ATOM 781 N N . PHE A 1 99 ? 4.072 -8.913 3.512 1.00 82.44 99 PHE A N 1
ATOM 782 C CA . PHE A 1 99 ? 4.700 -7.854 2.729 1.00 82.44 99 PHE A CA 1
ATOM 783 C C . PHE A 1 99 ? 3.730 -7.276 1.713 1.00 82.44 99 PHE A C 1
ATOM 785 O O . PHE A 1 99 ? 3.079 -8.004 0.968 1.00 82.44 99 PHE A O 1
ATOM 792 N N . LEU A 1 100 ? 3.717 -5.949 1.630 1.00 89.06 100 LEU A N 1
ATOM 793 C CA . LEU A 1 100 ? 3.353 -5.272 0.398 1.00 89.06 100 LEU A CA 1
ATOM 794 C C . LEU A 1 100 ? 4.524 -5.453 -0.570 1.00 89.06 100 LEU A C 1
ATOM 796 O O . LEU A 1 100 ? 5.619 -4.962 -0.286 1.00 89.06 100 LEU A O 1
ATOM 800 N N . LYS A 1 101 ? 4.311 -6.152 -1.686 1.00 91.31 101 LYS A N 1
ATOM 801 C CA . LYS A 1 101 ? 5.342 -6.318 -2.718 1.00 91.31 101 LYS A CA 1
ATOM 802 C C . LYS A 1 101 ? 5.015 -5.480 -3.938 1.00 91.31 101 LYS A C 1
ATOM 804 O O . LYS A 1 101 ? 3.915 -5.580 -4.480 1.00 91.31 101 LYS A O 1
ATOM 809 N N . ILE A 1 102 ? 5.983 -4.679 -4.357 1.00 91.19 102 ILE A N 1
ATOM 810 C CA . ILE A 1 102 ? 5.910 -3.842 -5.549 1.00 91.19 102 ILE A CA 1
ATOM 811 C C . ILE A 1 102 ? 6.911 -4.403 -6.556 1.00 91.19 102 ILE A C 1
ATOM 813 O O . ILE A 1 102 ? 8.113 -4.359 -6.301 1.00 91.19 102 ILE A O 1
ATOM 817 N N . HIS A 1 103 ? 6.407 -4.939 -7.664 1.00 92.44 103 HIS A N 1
ATOM 818 C CA . HIS A 1 103 ? 7.211 -5.619 -8.674 1.00 92.44 103 HIS A CA 1
ATOM 819 C C . HIS A 1 103 ? 7.471 -4.709 -9.876 1.00 92.44 103 HIS A C 1
ATOM 821 O O . HIS A 1 103 ? 6.548 -4.084 -10.420 1.00 92.44 103 HIS A O 1
ATOM 827 N N . TYR A 1 104 ? 8.723 -4.714 -10.326 1.00 90.44 104 TYR A N 1
ATOM 828 C CA . TYR A 1 104 ? 9.183 -4.045 -11.534 1.00 90.44 104 TYR A CA 1
ATOM 829 C C . TYR A 1 104 ? 9.509 -5.069 -12.621 1.00 90.44 104 TYR A C 1
ATOM 831 O O . TYR A 1 104 ? 10.180 -6.078 -12.388 1.00 90.44 104 TYR A O 1
ATOM 839 N N . GLY A 1 105 ? 9.000 -4.809 -13.822 1.00 90.44 105 GLY A N 1
ATOM 840 C CA . GLY A 1 105 ? 9.326 -5.554 -15.028 1.00 90.44 105 GLY A CA 1
ATOM 841 C C . GLY A 1 105 ? 10.759 -5.303 -15.494 1.00 90.44 105 GLY A C 1
ATOM 842 O O . GLY A 1 105 ? 11.437 -4.401 -15.011 1.00 90.44 105 GLY A O 1
ATOM 843 N N . ARG A 1 106 ? 11.196 -6.089 -16.484 1.00 89.38 106 ARG A N 1
ATOM 844 C CA . ARG A 1 106 ? 12.531 -5.948 -17.090 1.00 89.38 106 ARG A CA 1
ATOM 845 C C . ARG A 1 106 ? 12.762 -4.571 -17.703 1.00 89.38 106 ARG A C 1
ATOM 847 O O . ARG A 1 106 ? 13.882 -4.101 -17.695 1.00 89.38 106 ARG A O 1
ATOM 854 N N . ASP A 1 107 ? 11.700 -3.924 -18.177 1.00 89.00 107 ASP A N 1
ATOM 855 C CA . ASP A 1 107 ? 11.724 -2.567 -18.729 1.00 89.00 107 ASP A CA 1
ATOM 856 C C . ASP A 1 107 ? 11.777 -1.468 -17.649 1.00 89.00 107 ASP A C 1
ATOM 858 O O . ASP A 1 107 ? 11.557 -0.293 -17.945 1.00 89.00 107 ASP A O 1
ATOM 862 N N . GLY A 1 108 ? 12.004 -1.847 -16.387 1.00 87.94 108 GLY A N 1
ATOM 863 C CA . GLY A 1 108 ? 12.076 -0.943 -15.247 1.00 87.94 108 GLY A CA 1
ATOM 864 C C . GLY A 1 108 ? 10.726 -0.374 -14.815 1.00 87.94 108 GLY A C 1
ATOM 865 O O . GLY A 1 108 ? 10.699 0.539 -13.994 1.00 87.94 108 GLY A O 1
ATOM 866 N N . LYS A 1 109 ? 9.591 -0.857 -15.338 1.00 91.44 109 LYS A N 1
ATOM 867 C CA . LYS A 1 109 ? 8.262 -0.318 -15.002 1.00 91.44 109 LYS A CA 1
ATOM 868 C C . LYS A 1 109 ? 7.530 -1.156 -13.967 1.00 91.44 109 LYS A C 1
ATOM 870 O O . LYS A 1 109 ? 7.575 -2.384 -13.989 1.00 91.44 109 LYS A O 1
ATOM 875 N N . LEU A 1 110 ? 6.758 -0.483 -13.117 1.00 91.75 110 LEU A N 1
ATOM 876 C CA . LEU A 1 110 ? 5.783 -1.125 -12.236 1.00 91.75 110 LEU A CA 1
ATOM 877 C C . LEU A 1 110 ? 4.785 -1.965 -13.037 1.00 91.75 110 LEU A C 1
ATOM 879 O O . LEU A 1 110 ? 4.089 -1.431 -13.898 1.00 91.75 110 LEU A O 1
ATOM 883 N N . ASN A 1 111 ? 4.647 -3.249 -12.723 1.00 93.06 111 ASN A N 1
ATOM 884 C CA . ASN A 1 111 ? 3.677 -4.108 -13.415 1.00 93.06 111 ASN A CA 1
ATOM 885 C C . ASN A 1 111 ? 2.915 -5.062 -12.484 1.00 93.06 111 ASN A C 1
ATOM 887 O O . ASN A 1 111 ? 1.994 -5.742 -12.936 1.00 93.06 111 ASN A O 1
ATOM 891 N N . LYS A 1 112 ? 3.249 -5.125 -11.190 1.00 95.31 112 LYS A N 1
ATOM 892 C CA . LYS A 1 112 ? 2.473 -5.928 -10.247 1.00 95.31 112 LYS A CA 1
ATOM 893 C C . LYS A 1 112 ? 2.536 -5.405 -8.816 1.00 95.31 112 LYS A C 1
ATOM 895 O O . LYS A 1 112 ? 3.590 -5.001 -8.331 1.00 95.31 112 LYS A O 1
ATOM 900 N N . LEU A 1 113 ? 1.389 -5.448 -8.138 1.00 93.50 113 LEU A N 1
ATOM 901 C 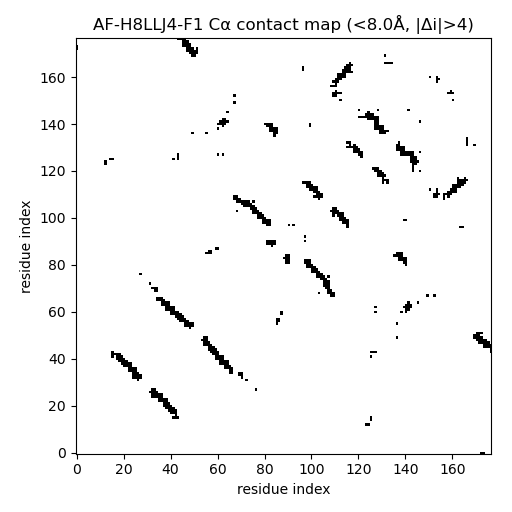CA . LEU A 1 113 ? 1.260 -5.212 -6.699 1.00 93.50 113 LEU A CA 1
ATOM 902 C C . LEU A 1 113 ? 0.773 -6.499 -6.050 1.00 93.50 113 LEU A C 1
ATOM 904 O O . LEU A 1 113 ? -0.286 -6.997 -6.423 1.00 93.50 113 LEU A O 1
ATOM 908 N N . SER A 1 114 ? 1.515 -7.023 -5.081 1.00 91.81 114 SER A N 1
ATOM 909 C CA . SER A 1 114 ? 1.061 -8.169 -4.288 1.00 91.81 114 SER A CA 1
ATOM 910 C C . SER A 1 114 ? 0.740 -7.705 -2.875 1.00 91.81 114 SER A C 1
ATOM 912 O O . SER A 1 114 ? 1.565 -7.059 -2.222 1.00 91.81 114 SER A O 1
ATOM 914 N N . LEU A 1 115 ? -0.471 -8.011 -2.426 1.00 90.25 115 LEU A N 1
ATOM 915 C CA . LEU A 1 115 ? -1.006 -7.616 -1.131 1.00 90.25 115 LEU A CA 1
ATOM 916 C C . LEU A 1 115 ? -1.365 -8.862 -0.322 1.00 90.25 115 LEU A C 1
ATOM 918 O O . LEU A 1 115 ? -1.846 -9.842 -0.893 1.00 90.25 115 LEU A O 1
ATOM 922 N N . PRO A 1 116 ? -1.216 -8.817 1.009 1.00 83.75 116 PRO A N 1
ATOM 923 C CA . PRO A 1 116 ? -1.685 -9.897 1.857 1.00 83.75 116 PRO A CA 1
ATOM 924 C C . PRO A 1 116 ? -3.195 -10.085 1.765 1.00 83.75 116 PRO A C 1
ATOM 926 O O . PRO A 1 116 ? -3.625 -11.213 1.699 1.00 83.75 116 PRO A O 1
ATOM 929 N N . ASN A 1 117 ? -3.992 -9.019 1.756 1.00 87.12 117 ASN A N 1
ATOM 930 C CA . ASN A 1 117 ? -5.460 -9.061 1.732 1.00 87.12 117 ASN A CA 1
ATOM 931 C C . ASN A 1 117 ? -5.963 -7.809 0.978 1.00 87.12 117 ASN A C 1
ATOM 933 O O . ASN A 1 117 ? -5.163 -6.884 0.765 1.00 87.12 117 ASN A O 1
ATOM 937 N N . PRO A 1 118 ? -7.245 -7.713 0.566 1.00 88.88 118 PRO A N 1
ATOM 938 C CA . PRO A 1 118 ? -7.774 -6.501 -0.034 1.00 88.88 118 PRO A CA 1
ATOM 939 C C . PRO A 1 118 ? -7.581 -5.299 0.899 1.00 88.88 118 PRO A C 1
ATOM 941 O O . PRO A 1 118 ? -7.918 -5.369 2.086 1.00 88.88 118 PRO A O 1
ATOM 944 N N . PRO A 1 119 ? -7.037 -4.188 0.385 1.00 92.00 119 PRO A N 1
ATOM 945 C CA . PRO A 1 119 ? -6.712 -3.052 1.213 1.00 92.00 119 PRO A CA 1
ATOM 946 C C . PRO A 1 119 ? -7.950 -2.205 1.489 1.00 92.00 119 PRO A C 1
ATOM 948 O O . PRO A 1 119 ? -8.862 -2.075 0.672 1.00 92.00 119 PRO A O 1
ATOM 951 N N . ILE A 1 120 ? -7.935 -1.558 2.642 1.00 92.19 120 ILE A N 1
ATOM 952 C CA . ILE A 1 120 ? -8.910 -0.571 3.073 1.00 92.19 120 ILE A CA 1
ATOM 953 C C . ILE A 1 120 ? -8.326 0.796 2.737 1.00 92.19 120 ILE A C 1
ATOM 955 O O . ILE A 1 120 ? -7.294 1.196 3.283 1.00 92.19 120 ILE A O 1
ATOM 959 N N . ILE A 1 121 ? -8.983 1.494 1.815 1.00 93.31 121 ILE A N 1
ATOM 960 C CA . ILE A 1 121 ? -8.512 2.760 1.255 1.00 93.31 121 ILE A CA 1
ATOM 961 C C . ILE A 1 121 ? -9.476 3.873 1.647 1.00 93.31 121 ILE A C 1
ATOM 963 O O . ILE A 1 121 ? -10.651 3.847 1.282 1.00 93.31 121 ILE A O 1
ATOM 967 N N . PHE A 1 122 ? -8.967 4.881 2.346 1.00 90.12 122 PHE A N 1
ATOM 968 C CA . PHE A 1 122 ? -9.757 6.032 2.777 1.00 90.12 122 PHE A CA 1
ATOM 969 C C . PHE A 1 122 ? -9.901 7.060 1.660 1.00 90.12 122 PHE A C 1
ATOM 971 O O . PHE A 1 122 ? -9.049 7.176 0.777 1.00 90.12 122 PHE A O 1
ATOM 978 N N . HIS A 1 123 ? -10.977 7.851 1.685 1.00 87.31 123 HIS A N 1
ATOM 979 C CA . HIS A 1 123 ? -11.104 8.999 0.784 1.00 87.31 123 HIS A CA 1
ATOM 980 C C . HIS A 1 123 ? -9.979 10.013 1.008 1.00 87.31 123 HIS A C 1
ATOM 982 O O . HIS A 1 123 ? -9.386 10.445 0.015 1.00 87.31 123 HIS A O 1
ATOM 988 N N . ASN A 1 124 ? -9.625 10.281 2.273 1.00 88.00 124 ASN A N 1
ATOM 989 C CA . ASN A 1 124 ? -8.465 11.088 2.630 1.00 88.00 124 ASN A CA 1
ATOM 990 C C . ASN A 1 124 ? -7.182 10.426 2.119 1.00 88.00 124 ASN A C 1
ATOM 992 O O . ASN A 1 124 ? -6.790 9.350 2.569 1.00 88.00 124 ASN A O 1
ATOM 996 N N . GLN A 1 125 ? -6.523 11.083 1.168 1.00 89.00 125 GLN A N 1
ATOM 997 C CA . GLN A 1 125 ? -5.327 10.551 0.524 1.00 89.00 125 GLN A CA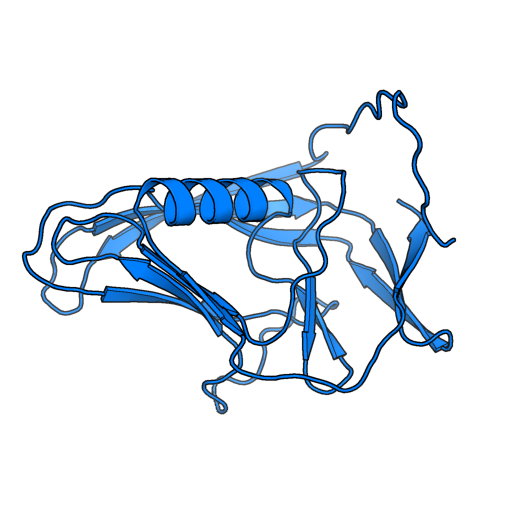 1
ATOM 998 C C . GLN A 1 125 ? -4.131 10.422 1.476 1.00 89.00 125 GLN A C 1
ATOM 1000 O O . GLN A 1 125 ? -3.257 9.594 1.229 1.00 89.00 125 GLN A O 1
ATOM 1005 N N . TRP A 1 126 ? -4.107 11.212 2.553 1.00 89.00 126 TRP A N 1
ATOM 1006 C CA . TRP A 1 126 ? -3.012 11.263 3.520 1.00 89.00 126 TRP A CA 1
ATOM 1007 C C . TRP A 1 126 ? -3.110 10.191 4.602 1.00 89.00 126 TRP A C 1
ATOM 1009 O O . TRP A 1 126 ? -2.154 9.980 5.338 1.00 89.00 126 TRP A O 1
ATOM 1019 N N . TYR A 1 127 ? -4.238 9.490 4.695 1.00 91.44 127 TYR A N 1
ATOM 1020 C CA . TYR A 1 127 ? -4.408 8.386 5.633 1.00 91.44 127 TYR A CA 1
ATOM 1021 C C . TYR A 1 127 ? -3.693 7.123 5.177 1.00 91.44 127 TYR A C 1
ATOM 1023 O O . TYR A 1 127 ? -3.518 6.925 3.973 1.00 91.44 127 TYR A O 1
ATOM 1031 N N . PRO A 1 128 ? -3.290 6.244 6.109 1.00 92.75 128 PRO A N 1
ATOM 1032 C CA . PRO A 1 128 ? -2.665 4.980 5.753 1.00 92.75 128 PRO A CA 1
ATOM 1033 C C . PRO A 1 128 ? -3.606 4.152 4.884 1.00 92.75 128 PRO A C 1
ATOM 1035 O O . PRO A 1 128 ? -4.814 4.122 5.118 1.00 92.75 128 PRO A O 1
ATOM 1038 N N . ALA A 1 129 ? -3.062 3.445 3.900 1.00 93.94 129 ALA A N 1
ATOM 1039 C CA . ALA A 1 129 ? -3.764 2.280 3.387 1.00 93.94 129 ALA A CA 1
ATOM 1040 C C . ALA A 1 129 ? -3.681 1.183 4.459 1.00 93.94 129 ALA A C 1
ATOM 1042 O O . ALA A 1 129 ? -2.611 0.937 5.021 1.00 93.94 129 ALA A O 1
ATOM 1043 N N . LEU A 1 130 ? -4.803 0.548 4.785 1.00 92.62 130 LEU A N 1
ATOM 1044 C CA . LEU A 1 130 ? -4.852 -0.494 5.813 1.00 92.62 130 LEU A CA 1
ATOM 1045 C C . LEU A 1 130 ? -5.183 -1.846 5.199 1.00 92.62 130 LEU A C 1
ATOM 1047 O O . LEU A 1 130 ? -5.606 -1.942 4.054 1.00 92.62 130 LEU A O 1
ATOM 1051 N N . THR A 1 131 ? -5.006 -2.900 5.975 1.00 90.62 131 THR A N 1
ATOM 1052 C CA . THR A 1 131 ? -5.475 -4.243 5.646 1.00 90.62 131 THR A CA 1
ATOM 1053 C C . THR A 1 131 ? -5.760 -4.996 6.933 1.00 90.62 131 THR A C 1
ATOM 1055 O O . THR A 1 131 ? -5.185 -4.681 7.975 1.00 90.62 131 THR A O 1
ATOM 1058 N N . VAL A 1 132 ? -6.626 -6.000 6.869 1.00 88.31 132 VAL A N 1
ATOM 1059 C CA . VAL A 1 132 ? -6.726 -6.994 7.938 1.00 88.31 132 VAL A CA 1
ATOM 1060 C C . VAL A 1 132 ? -5.804 -8.153 7.591 1.00 88.31 132 VAL A C 1
ATOM 1062 O O . VAL A 1 132 ? -5.755 -8.570 6.432 1.00 88.31 132 VAL A O 1
ATOM 1065 N N . TYR A 1 133 ? -5.035 -8.618 8.569 1.00 84.31 133 TYR A N 1
ATOM 1066 C CA . TYR A 1 133 ? -4.223 -9.819 8.442 1.00 84.31 133 TYR A CA 1
ATOM 1067 C C . TYR A 1 133 ? -4.329 -10.662 9.716 1.00 84.31 133 TYR A C 1
ATOM 1069 O O . TYR A 1 133 ? -4.003 -10.181 10.802 1.00 84.31 133 TYR A O 1
ATOM 1077 N N . LYS A 1 134 ? -4.792 -11.914 9.604 1.00 82.81 134 LYS A N 1
ATOM 1078 C CA . LYS A 1 134 ? -5.031 -12.831 10.740 1.00 82.81 134 LYS A CA 1
ATOM 1079 C C . LYS A 1 134 ? -5.886 -12.195 11.847 1.00 82.81 134 LYS A C 1
ATOM 1081 O O . LYS A 1 134 ? -5.643 -12.392 13.035 1.00 82.81 134 LYS A O 1
ATOM 1086 N N . GLY A 1 135 ? -6.892 -11.415 11.449 1.00 83.25 135 GLY A N 1
ATOM 1087 C CA . GLY A 1 135 ? -7.817 -10.737 12.366 1.00 83.25 135 GLY A CA 1
ATOM 1088 C C . GLY A 1 135 ? -7.266 -9.476 13.042 1.00 83.25 135 GLY A C 1
ATOM 1089 O O . GLY A 1 135 ? -7.965 -8.869 13.854 1.00 83.25 135 GLY A O 1
ATOM 1090 N N . GLU A 1 136 ? -6.049 -9.054 12.701 1.00 86.38 136 GLU A N 1
ATOM 1091 C CA . GLU A 1 136 ? -5.427 -7.823 13.187 1.00 86.38 136 GLU A CA 1
ATOM 1092 C C . GLU A 1 136 ? -5.514 -6.722 12.129 1.00 86.38 136 GLU A C 1
ATOM 1094 O O . GLU A 1 136 ? -5.347 -6.981 10.938 1.00 86.38 136 GLU A O 1
ATOM 1099 N N . LEU A 1 137 ? -5.749 -5.477 12.555 1.00 88.56 137 LEU A N 1
ATOM 1100 C CA . LEU A 1 137 ? -5.686 -4.325 11.657 1.00 88.56 137 LEU A CA 1
ATOM 1101 C C . LEU A 1 137 ? -4.234 -3.872 11.499 1.00 88.56 137 LEU A C 1
ATOM 1103 O O . LEU A 1 137 ? -3.557 -3.555 12.481 1.00 88.56 137 LEU A O 1
ATOM 1107 N N . CYS A 1 138 ? -3.775 -3.807 10.258 1.00 88.88 138 CYS A N 1
ATOM 1108 C CA . CYS A 1 138 ? -2.403 -3.479 9.909 1.00 88.88 138 CYS A CA 1
ATOM 1109 C C . CYS A 1 138 ? -2.362 -2.276 8.977 1.00 88.88 138 CYS A C 1
ATOM 1111 O O . CYS A 1 138 ? -3.221 -2.111 8.110 1.00 88.88 138 CYS A O 1
ATOM 1113 N N . SER A 1 139 ? -1.325 -1.460 9.131 1.00 90.38 139 SER A N 1
ATOM 1114 C CA . SER A 1 139 ? -0.989 -0.437 8.150 1.00 90.38 139 SER A CA 1
ATOM 1115 C C . SER A 1 139 ? -0.097 -1.022 7.067 1.00 90.38 139 SER A C 1
ATOM 1117 O O . SER A 1 139 ? 0.934 -1.647 7.344 1.00 90.38 139 SER A O 1
ATOM 1119 N N . LEU A 1 140 ? -0.506 -0.802 5.819 1.00 92.12 140 LEU A N 1
ATOM 1120 C CA . LEU A 1 140 ? 0.410 -0.889 4.700 1.00 92.12 140 LEU A CA 1
ATOM 1121 C C . LEU A 1 140 ? 1.379 0.296 4.810 1.00 92.12 140 LEU A C 1
ATOM 1123 O O . LEU A 1 140 ? 0.967 1.391 5.202 1.00 92.12 140 LEU A O 1
ATOM 1127 N N . PRO A 1 141 ? 2.658 0.114 4.461 1.00 90.88 141 PRO A N 1
ATOM 1128 C CA . PRO A 1 141 ? 3.661 1.169 4.544 1.00 90.88 141 PRO A CA 1
ATOM 1129 C C . PRO A 1 141 ? 3.543 2.169 3.378 1.00 90.88 141 PRO A C 1
ATOM 1131 O O . PRO A 1 141 ? 4.546 2.526 2.771 1.00 90.88 141 PRO A O 1
ATOM 1134 N N . ILE A 1 142 ? 2.319 2.582 3.037 1.00 92.81 142 ILE A N 1
ATOM 1135 C CA . ILE A 1 142 ? 1.946 3.536 1.985 1.00 92.81 142 ILE A CA 1
ATOM 1136 C C . ILE A 1 142 ? 0.652 4.263 2.382 1.00 92.81 142 ILE A C 1
ATOM 1138 O O . ILE A 1 142 ? -0.184 3.724 3.113 1.00 92.81 142 ILE A O 1
ATOM 1142 N N . SER A 1 143 ? 0.448 5.476 1.873 1.00 93.81 143 SER A N 1
ATOM 1143 C CA . SER A 1 143 ? -0.820 6.195 2.039 1.00 93.81 143 SER A CA 1
ATOM 1144 C C . SER A 1 143 ? -1.924 5.671 1.106 1.00 93.81 143 SER A C 1
ATOM 1146 O O . SER A 1 143 ? -1.665 5.039 0.080 1.00 93.81 143 SER A O 1
ATOM 1148 N N . SER A 1 144 ? -3.181 5.969 1.438 1.00 94.00 144 SER A N 1
ATOM 1149 C CA . SER A 1 144 ? -4.369 5.660 0.633 1.00 94.00 144 SER A CA 1
ATOM 1150 C C . SER A 1 144 ? -4.310 6.334 -0.740 1.00 94.00 144 SER A C 1
ATOM 1152 O O . SER A 1 144 ? -4.692 5.736 -1.747 1.00 94.00 144 SER A O 1
ATOM 1154 N N . GLY A 1 145 ? -3.794 7.564 -0.802 1.00 92.75 145 GLY A N 1
ATOM 1155 C CA . GLY A 1 145 ? -3.548 8.271 -2.056 1.00 92.75 145 GLY A CA 1
ATOM 1156 C C . GLY A 1 145 ? -2.497 7.579 -2.910 1.00 92.75 145 GLY A C 1
ATOM 1157 O O . GLY A 1 145 ? -2.728 7.322 -4.093 1.00 92.75 145 GLY A O 1
ATOM 1158 N N . TYR A 1 146 ? -1.368 7.218 -2.299 1.00 93.62 146 TYR A N 1
ATOM 1159 C CA . TYR A 1 146 ? -0.278 6.579 -3.022 1.00 93.62 146 TYR A CA 1
ATOM 1160 C C . TYR A 1 146 ? -0.639 5.164 -3.493 1.00 93.62 146 TYR A C 1
ATOM 1162 O O . TYR A 1 146 ? -0.295 4.780 -4.606 1.00 93.62 146 TYR A O 1
ATOM 1170 N N . TYR A 1 147 ? -1.445 4.421 -2.729 1.00 94.81 147 TYR A N 1
ATOM 1171 C CA . TYR A 1 147 ? -2.016 3.160 -3.203 1.00 94.81 147 TYR A CA 1
ATOM 1172 C C . TYR A 1 147 ? -2.831 3.335 -4.494 1.00 94.81 147 TYR A C 1
ATOM 1174 O O . TYR A 1 147 ? -2.634 2.592 -5.456 1.00 94.81 147 TYR A O 1
ATOM 1182 N N . ARG A 1 148 ? -3.737 4.325 -4.543 1.00 94.50 148 ARG A N 1
ATOM 1183 C CA . ARG A 1 148 ? -4.533 4.606 -5.756 1.00 94.50 148 ARG A CA 1
ATOM 1184 C C . ARG A 1 148 ? -3.637 4.943 -6.942 1.00 94.50 148 ARG A C 1
ATOM 1186 O O . ARG A 1 148 ? -3.919 4.521 -8.061 1.00 94.50 148 ARG A O 1
ATOM 1193 N N . TYR A 1 149 ? -2.570 5.692 -6.684 1.00 94.31 149 TYR A N 1
ATOM 1194 C CA . TYR A 1 149 ? -1.580 6.040 -7.688 1.00 94.31 149 TYR A CA 1
ATOM 1195 C C . TYR A 1 149 ? -0.851 4.807 -8.245 1.00 94.31 149 TYR A C 1
ATOM 1197 O O . TYR A 1 149 ? -0.863 4.603 -9.458 1.00 94.31 149 TYR A O 1
ATOM 1205 N N . LEU A 1 150 ? -0.315 3.942 -7.376 1.00 93.00 150 LEU A N 1
ATOM 1206 C CA . LEU A 1 150 ? 0.331 2.686 -7.774 1.00 93.00 150 LEU A CA 1
ATOM 1207 C C . LEU A 1 150 ? -0.616 1.782 -8.569 1.00 93.00 150 LEU A C 1
ATOM 1209 O O . LEU A 1 150 ? -0.241 1.264 -9.616 1.00 93.00 150 LEU A O 1
ATOM 1213 N N . ASN A 1 151 ? -1.857 1.628 -8.100 1.00 92.81 151 ASN A N 1
ATOM 1214 C CA . ASN A 1 151 ? -2.880 0.841 -8.785 1.00 92.81 151 ASN A CA 1
ATOM 1215 C C . ASN A 1 151 ? -3.108 1.367 -10.213 1.00 92.81 151 ASN A C 1
ATOM 1217 O O . ASN A 1 151 ? -2.986 0.615 -11.178 1.00 92.81 151 ASN A O 1
ATOM 1221 N N . LYS A 1 152 ? -3.318 2.682 -10.363 1.00 93.19 152 LYS A N 1
ATOM 1222 C CA . LYS A 1 152 ? -3.452 3.321 -11.677 1.00 93.19 152 LYS A CA 1
ATOM 1223 C C . LYS A 1 152 ? -2.238 3.047 -12.573 1.00 93.19 152 LYS A C 1
ATOM 1225 O O . LYS A 1 152 ? -2.424 2.671 -13.725 1.00 93.19 152 LYS A O 1
ATOM 1230 N N . LYS A 1 153 ? -1.016 3.201 -12.054 1.00 92.81 153 LYS A N 1
ATOM 1231 C CA . LYS A 1 153 ? 0.224 2.980 -12.819 1.00 92.81 153 LYS A CA 1
ATOM 1232 C C . LYS A 1 153 ? 0.382 1.539 -13.289 1.00 92.81 153 LYS A C 1
ATOM 1234 O O . LYS A 1 153 ? 0.753 1.303 -14.433 1.00 92.81 153 LYS A O 1
ATOM 1239 N N . ILE A 1 154 ? 0.053 0.579 -12.434 1.00 93.50 154 ILE A N 1
ATOM 1240 C CA . ILE A 1 154 ? 0.097 -0.844 -12.776 1.00 93.50 154 ILE A CA 1
ATOM 1241 C C . ILE A 1 154 ? -0.900 -1.160 -13.889 1.00 93.50 154 ILE A C 1
ATOM 1243 O O . ILE A 1 154 ? -0.537 -1.845 -14.839 1.00 93.50 154 ILE A O 1
ATOM 1247 N N . LEU A 1 155 ? -2.121 -0.623 -13.820 1.00 91.31 155 LEU A N 1
ATOM 1248 C CA . LEU A 1 155 ? -3.119 -0.805 -14.876 1.00 91.31 155 LEU A CA 1
ATOM 1249 C C . LEU A 1 155 ? -2.692 -0.150 -16.200 1.00 91.31 155 LEU A C 1
ATOM 1251 O O . LEU A 1 155 ? -2.850 -0.764 -17.251 1.00 91.31 155 LEU A O 1
ATOM 1255 N N . GLU A 1 156 ? -2.103 1.052 -16.161 1.00 93.88 156 GLU A N 1
ATOM 1256 C CA . GLU A 1 156 ? -1.531 1.724 -17.344 1.00 93.88 156 GLU A CA 1
ATOM 1257 C C . GLU A 1 156 ? -0.437 0.880 -18.025 1.00 93.88 156 GLU A C 1
ATOM 1259 O O . GLU A 1 156 ? -0.297 0.916 -19.246 1.00 93.88 156 GLU A O 1
ATOM 1264 N N . ASN A 1 157 ? 0.302 0.088 -17.247 1.00 94.00 157 ASN A N 1
ATOM 1265 C CA . ASN A 1 157 ? 1.358 -0.801 -17.729 1.00 94.00 157 ASN A CA 1
ATOM 1266 C C . ASN A 1 157 ? 0.865 -2.227 -18.052 1.00 94.00 157 ASN A C 1
ATOM 1268 O O . ASN A 1 157 ? 1.688 -3.127 -18.214 1.00 94.00 157 ASN A O 1
ATOM 1272 N N . ASN A 1 158 ? -0.453 -2.458 -18.148 1.00 94.19 158 ASN A N 1
ATOM 1273 C CA . ASN A 1 158 ? -1.064 -3.785 -18.349 1.00 94.19 158 ASN A CA 1
ATOM 1274 C C . ASN A 1 158 ? -0.639 -4.825 -17.295 1.00 94.19 158 ASN A C 1
ATOM 1276 O O . ASN A 1 158 ? -0.507 -6.018 -17.574 1.00 94.19 158 ASN A O 1
ATOM 1280 N N . GLY A 1 159 ? -0.386 -4.346 -16.084 1.00 94.12 159 GLY A N 1
ATOM 1281 C CA . GLY A 1 159 ? -0.000 -5.141 -14.939 1.00 94.12 159 GLY A CA 1
ATOM 1282 C C . GLY A 1 159 ? -1.177 -5.771 -14.195 1.00 94.12 159 GLY A C 1
ATOM 1283 O O . GLY A 1 159 ? -2.323 -5.741 -14.642 1.00 94.12 159 GLY A O 1
ATOM 1284 N N . SER A 1 160 ? -0.897 -6.340 -13.022 1.00 94.19 160 SER A N 1
ATOM 1285 C CA . SER A 1 160 ? -1.906 -7.022 -12.200 1.00 94.19 160 SER A CA 1
ATOM 1286 C C . SER A 1 160 ? -1.785 -6.717 -10.707 1.00 94.19 160 SER A C 1
ATOM 1288 O O . SER A 1 160 ? -0.728 -6.339 -10.203 1.00 94.19 160 SER A O 1
ATOM 1290 N N . ILE A 1 161 ? -2.889 -6.892 -9.983 1.00 92.88 161 ILE A N 1
ATOM 1291 C CA . ILE A 1 161 ? -2.918 -6.842 -8.520 1.00 92.88 161 ILE A CA 1
ATOM 1292 C C . ILE A 1 161 ? -3.235 -8.247 -8.026 1.00 92.88 161 ILE A C 1
ATOM 1294 O O . ILE A 1 161 ? -4.245 -8.826 -8.419 1.00 92.88 161 ILE A O 1
ATOM 1298 N N . GLU A 1 162 ? -2.373 -8.786 -7.171 1.00 92.00 162 GLU A N 1
ATOM 1299 C CA . GLU A 1 162 ? -2.532 -10.106 -6.570 1.00 92.00 162 GLU A CA 1
ATOM 1300 C C . GLU A 1 162 ? -2.825 -9.979 -5.076 1.00 92.00 162 GLU A C 1
ATOM 1302 O O . GLU A 1 162 ? -2.181 -9.207 -4.364 1.00 92.00 162 GLU A O 1
ATOM 1307 N N . ILE A 1 163 ? -3.789 -10.766 -4.605 1.00 89.00 163 ILE A N 1
ATOM 1308 C CA . ILE A 1 163 ? -4.117 -10.914 -3.191 1.00 89.00 163 ILE A CA 1
ATOM 1309 C C . ILE A 1 163 ? -3.679 -12.315 -2.756 1.00 89.00 163 ILE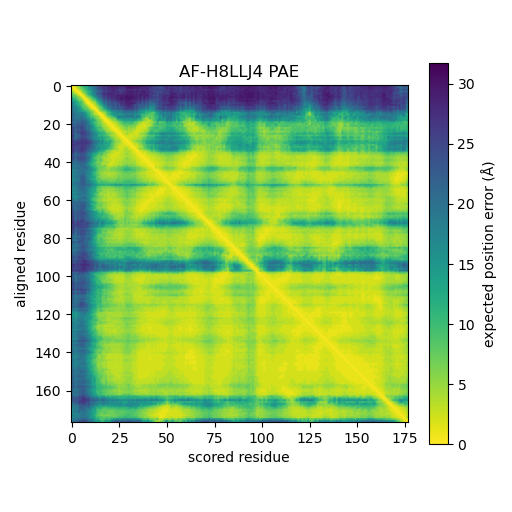 A C 1
ATOM 1311 O O . ILE A 1 163 ? -4.197 -13.305 -3.265 1.00 89.00 163 ILE A O 1
ATOM 1315 N N . SER A 1 164 ? -2.704 -12.401 -1.851 1.00 79.81 164 SER A N 1
ATOM 1316 C CA . SER A 1 164 ? -2.054 -13.670 -1.487 1.00 79.81 164 SER A CA 1
ATOM 1317 C C . SER A 1 164 ? -2.747 -14.431 -0.352 1.00 79.81 164 SER A C 1
ATOM 1319 O O . SER A 1 164 ? -2.574 -15.640 -0.233 1.00 79.81 164 SER A O 1
ATOM 1321 N N . HIS A 1 165 ? -3.512 -13.745 0.493 1.00 73.44 165 HIS A N 1
ATOM 1322 C CA . HIS A 1 165 ? -4.277 -14.319 1.598 1.00 73.44 165 HIS A CA 1
ATOM 1323 C C . HIS A 1 165 ? -5.682 -13.711 1.611 1.00 73.44 165 HIS A C 1
ATOM 1325 O O . HIS A 1 165 ? -5.900 -12.580 1.189 1.00 73.44 165 HIS A O 1
ATOM 1331 N N . VAL A 1 166 ? -6.666 -14.474 2.071 1.00 68.81 166 VAL A N 1
ATOM 1332 C CA . VAL A 1 166 ? -8.039 -13.978 2.205 1.00 68.81 166 VAL A CA 1
ATOM 1333 C C . VAL A 1 166 ? -8.481 -14.297 3.621 1.00 68.81 166 VAL A C 1
ATOM 1335 O O . VAL A 1 166 ? -8.805 -15.443 3.933 1.00 68.81 166 VAL A O 1
ATOM 1338 N N . ASP A 1 167 ? -8.426 -13.297 4.504 1.00 71.00 167 ASP A N 1
ATOM 1339 C CA . ASP A 1 167 ? -9.036 -13.455 5.827 1.00 71.00 167 ASP A CA 1
ATOM 1340 C C . ASP A 1 167 ? -10.562 -13.585 5.708 1.00 71.00 167 ASP A C 1
ATOM 1342 O O . ASP A 1 167 ? -11.152 -13.133 4.721 1.00 71.00 167 ASP A O 1
ATOM 1346 N N . PRO A 1 168 ? -11.218 -14.159 6.734 1.00 75.25 168 PRO A N 1
ATOM 1347 C CA . PRO A 1 168 ? -12.667 -14.114 6.862 1.00 75.25 168 PRO A CA 1
ATOM 1348 C C . PRO A 1 168 ? -13.217 -12.688 6.7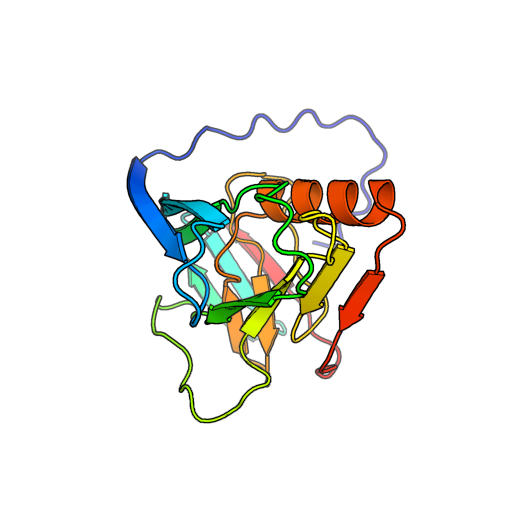61 1.00 75.25 168 PRO A C 1
ATOM 1350 O O . PRO A 1 168 ? -12.527 -11.711 7.064 1.00 75.25 168 PRO A O 1
ATOM 1353 N N . GLU A 1 169 ? -14.493 -12.587 6.392 1.00 80.25 169 GLU A N 1
ATOM 1354 C CA . GLU A 1 169 ? -15.211 -11.317 6.306 1.00 80.25 169 GLU A CA 1
ATOM 1355 C C . GLU A 1 169 ? -15.066 -10.499 7.603 1.00 80.25 169 GLU A C 1
ATOM 1357 O O . GLU A 1 169 ? -15.208 -11.017 8.715 1.00 80.25 169 GLU A O 1
ATOM 1362 N N . PHE A 1 170 ? -14.758 -9.210 7.455 1.00 83.81 170 PHE A N 1
ATOM 1363 C CA . PHE A 1 170 ? -14.531 -8.287 8.562 1.00 83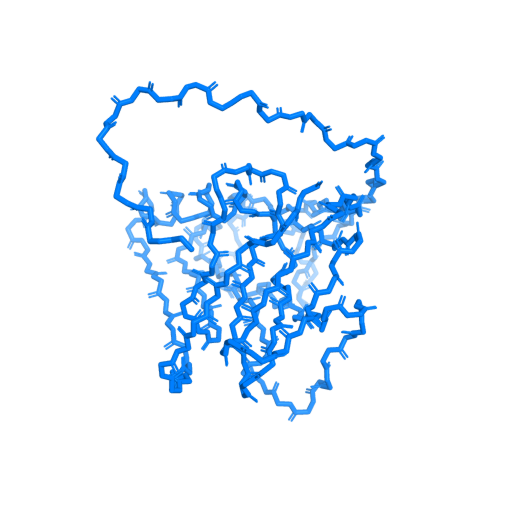.81 170 PHE A CA 1
ATOM 1364 C C . PHE A 1 170 ? -15.319 -6.994 8.365 1.00 83.81 170 PHE A C 1
ATOM 1366 O O . PHE A 1 170 ? -15.612 -6.583 7.242 1.00 83.81 170 PHE A O 1
ATOM 1373 N N . THR A 1 171 ? -15.623 -6.308 9.467 1.00 87.75 171 THR A N 1
ATOM 1374 C CA . THR A 1 171 ? -16.231 -4.973 9.434 1.00 87.75 171 THR A CA 1
ATOM 1375 C C . THR A 1 171 ? -15.281 -3.939 10.012 1.00 87.75 171 THR A C 1
ATOM 1377 O O . THR A 1 171 ? -14.669 -4.155 11.059 1.00 87.75 171 THR A O 1
ATOM 1380 N N . ILE A 1 172 ? -15.159 -2.798 9.337 1.00 88.75 172 ILE A N 1
ATOM 1381 C CA . ILE A 1 172 ? -14.393 -1.648 9.820 1.00 88.75 172 ILE A CA 1
ATOM 1382 C C . ILE A 1 172 ? -15.331 -0.452 9.891 1.00 88.75 172 ILE A C 1
ATOM 1384 O O . ILE A 1 172 ? -16.048 -0.147 8.940 1.00 88.75 172 ILE A O 1
ATOM 1388 N N . GLU A 1 173 ? -15.299 0.242 11.018 1.00 88.81 173 GLU A N 1
ATOM 1389 C CA . GLU A 1 173 ? -16.021 1.487 11.228 1.00 88.81 173 GLU A CA 1
ATOM 1390 C C . GLU A 1 173 ? -15.045 2.590 11.641 1.00 88.81 173 GLU A C 1
ATOM 1392 O O . GLU A 1 173 ? -14.262 2.418 12.573 1.00 88.81 173 GLU A O 1
ATOM 1397 N N . LEU A 1 174 ? -15.098 3.730 10.953 1.00 88.06 174 LEU A N 1
ATOM 1398 C CA . LEU A 1 174 ? -14.396 4.943 11.358 1.00 88.06 174 LEU A CA 1
ATOM 1399 C C . LEU A 1 174 ? -15.184 5.637 12.471 1.00 88.06 174 LEU A C 1
ATOM 1401 O O . LEU A 1 174 ? -16.354 5.962 12.289 1.00 88.06 174 LEU A O 1
ATOM 1405 N N . LEU A 1 175 ? -14.543 5.823 13.626 1.00 87.38 175 LEU A N 1
ATOM 1406 C CA . LEU A 1 175 ? -15.137 6.441 14.814 1.00 87.38 175 LEU A CA 1
ATOM 1407 C C . LEU A 1 175 ? -14.713 7.902 15.007 1.00 87.38 175 LEU A C 1
ATOM 1409 O O . LEU A 1 175 ? -15.403 8.631 15.715 1.00 87.38 175 LEU A O 1
ATOM 1413 N N . GLY A 1 176 ? -13.582 8.315 14.433 1.00 79.38 176 GLY A N 1
ATOM 1414 C CA . GLY A 1 176 ? -13.078 9.681 14.539 1.00 79.38 176 GLY A CA 1
ATOM 1415 C C . GLY A 1 176 ? -11.773 9.897 13.774 1.00 79.38 176 GLY A C 1
ATOM 1416 O O . GLY A 1 176 ? -11.018 8.942 13.555 1.00 79.38 176 GLY A O 1
ATOM 1417 N N . GLU A 1 177 ? -11.562 11.159 13.408 1.00 71.94 177 GLU A N 1
ATOM 1418 C CA . GLU A 1 177 ? -10.406 11.751 12.720 1.00 71.94 177 GLU A CA 1
ATOM 1419 C C . GLU A 1 177 ? -9.775 12.844 13.596 1.00 71.94 177 GLU A C 1
ATOM 1421 O O . GLU A 1 177 ? -10.544 13.496 14.348 1.00 71.94 177 GLU A O 1
#

Secondary structure (DSSP, 8-state):
------S-----PPPPS-EEEEEEEEE-TT--EEEEEEEEEEEEEEEEEETTTEEEEEEEEEEEE--SB----SS-EEEEEE-EETTSPBPPTT-TTSEEEEEE-TTSBEEEEEESS--B--SSTTSEEEEEETTEEEEEEEEHHHHHHHHHHHHHTT-EEEE---PPP--EEEEE-

Mean predicted aligned error: 8.2 Å

Foldseek 3Di:
DPDPDDDDDPDDFDDFPDKDWDWDFDADPVGHTFDIKIKIKGADQFWKDKQVDDIFTAGIAIAIDDDQFGAQPLDKDKDWDFKAASVRHTDDPPDPLRTFIFIADNRRGTAETEHQ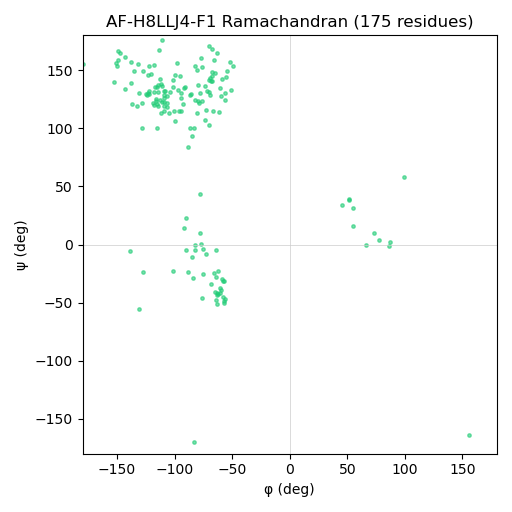EDWDADPNQRAFTWDADPNTIIGHNHGSVVVVVSVVRNVVVVHDYHHNHYDPDMDMDTPDD

pLDDT: mean 80.44, std 16.41, range [24.45, 95.31]

Sequence (177 aa):
MIFNSTGKEKFIFSEPTKLKVVQKEFKTENGYKCGIVLEETIEASLTLRLNNKRIVKIKEFRSMIVPDTTEDTGETFDISLILKYSDGANMPKADSAFFLKIHYGRDGKLNKLSLPNPPIIFHNQWYPALTVYKGELCSLPISSGYYRYLNKKILENNGSIEISHVDPEFTIELLGE